Protein AF-A0A0J1D7H6-F1 (afdb_monomer_lite)

Foldseek 3Di:
DFLVVLLVLLVVLLVVLVPDVLLVVFPVVLSVVLVVLSVQLVCCCPPPVNGVSNNVSSVVSNVSSVVSVVRSVVVVVVVVVVVVVVVVVVVVVVVVVCVVVDVPPPPPPPPQVFPWQFAADVLDLARDPVCLVVLLVVLVVCVVVVQKAKEKEFEAAPPDDQVSLQVSRQSNSVNSLVSSVVSPRDSVSYHYGYPRNPDQPADSVDPVSRRRRRTMTMGIDRPDPPPPDDDDDDDDDDDDDDDDDDDDDDDDDDDDDDDDDDDDDDDDDDDDDDDDDD

Radius of gyration: 40.39 Å; chains: 1; bounding box: 83×88×93 Å

pLDDT: mean 73.0, std 23.27, range [29.05, 98.31]

Sequence (278 aa):
MTADTALTNAGQAIDHAAADPHVAKYASSELDRANDSLQKAKEAWSKKHDLSATTHLAYVAQQRAATAQELANGRAADDAVMVAAANRDHAVQVAAAERNANPTALVTTTQVQEGALAGFASGASKLPTKALPMIGELAAELKHNPNAKVVIEGHTDNVGDPKFNQNLALERAQAVRSALVRQGVDINRISIRSAGDENPIANNDTSTGRRQNRRAQVIIGDTETRMVGSSQGQTSATSSGEGEQSGQNVHSGQNTENGQTGQNEQNQQNGQDNQREP

Structure (mmCIF, N/CA/C/O backbone):
data_AF-A0A0J1D7H6-F1
#
_entry.id   AF-A0A0J1D7H6-F1
#
loop_
_atom_site.group_PDB
_atom_site.id
_atom_site.type_symbol
_atom_site.label_atom_id
_atom_site.label_alt_id
_atom_site.label_comp_id
_atom_site.label_asym_id
_atom_site.label_entity_id
_atom_site.label_seq_id
_atom_site.pdbx_PDB_ins_code
_atom_site.Cartn_x
_atom_site.Cartn_y
_atom_site.Cartn_z
_atom_site.occupancy
_atom_site.B_iso_or_equiv
_atom_site.auth_seq_id
_atom_site.auth_comp_id
_atom_site.auth_asym_id
_atom_site.auth_atom_id
_atom_site.pdbx_PDB_model_num
ATOM 1 N N . MET A 1 1 ? 28.364 -9.463 -33.056 1.00 74.06 1 MET A N 1
ATOM 2 C CA . MET A 1 1 ? 26.903 -9.531 -33.276 1.00 74.06 1 MET A CA 1
ATOM 3 C C . MET A 1 1 ? 26.662 -9.497 -34.777 1.00 74.06 1 MET A C 1
ATOM 5 O O . MET A 1 1 ? 27.268 -8.657 -35.430 1.00 74.06 1 MET A O 1
ATOM 9 N N . THR A 1 2 ? 25.882 -10.427 -35.333 1.00 94.75 2 THR A N 1
ATOM 10 C CA . THR A 1 2 ? 25.550 -10.447 -36.771 1.00 94.75 2 THR A CA 1
ATOM 11 C C . THR A 1 2 ? 24.291 -9.619 -37.045 1.00 94.75 2 THR A C 1
ATOM 13 O O . THR A 1 2 ? 23.535 -9.317 -36.118 1.00 94.75 2 THR A O 1
ATOM 16 N N . ALA A 1 3 ? 24.057 -9.260 -38.312 1.00 93.31 3 ALA A N 1
ATOM 17 C CA . ALA A 1 3 ? 22.835 -8.574 -38.733 1.00 93.31 3 ALA A CA 1
ATOM 18 C C . ALA A 1 3 ? 21.581 -9.398 -38.397 1.00 93.31 3 ALA A C 1
ATOM 20 O O . ALA A 1 3 ? 20.639 -8.863 -37.819 1.00 93.31 3 ALA A O 1
ATOM 21 N N . ASP A 1 4 ? 21.607 -10.706 -38.667 1.00 95.25 4 ASP A N 1
ATOM 22 C CA . ASP A 1 4 ? 20.475 -11.599 -38.399 1.00 95.25 4 ASP A CA 1
ATOM 23 C C . ASP A 1 4 ? 20.151 -11.684 -36.905 1.00 95.25 4 ASP A C 1
ATOM 25 O O . ASP A 1 4 ? 18.987 -11.589 -36.518 1.00 95.25 4 ASP A O 1
ATOM 29 N N . THR A 1 5 ? 21.172 -11.787 -36.044 1.00 97.62 5 THR A N 1
ATOM 30 C CA . THR A 1 5 ? 20.969 -11.763 -34.588 1.00 97.62 5 THR A CA 1
ATOM 31 C C . THR A 1 5 ? 20.386 -10.426 -34.134 1.00 97.62 5 THR A C 1
ATOM 33 O O . THR A 1 5 ? 19.458 -10.415 -33.332 1.00 97.62 5 THR A O 1
ATOM 36 N N . ALA A 1 6 ? 20.877 -9.297 -34.656 1.00 96.44 6 ALA A N 1
ATOM 37 C CA . ALA A 1 6 ? 20.367 -7.977 -34.283 1.00 96.44 6 ALA A CA 1
ATOM 38 C C . ALA A 1 6 ? 18.894 -7.788 -34.692 1.00 96.44 6 ALA A C 1
ATOM 40 O O . ALA A 1 6 ? 18.080 -7.352 -33.880 1.00 96.44 6 ALA A O 1
ATOM 41 N N . LEU A 1 7 ? 18.537 -8.169 -35.923 1.00 97.81 7 LEU A N 1
ATOM 42 C CA . LEU A 1 7 ? 17.162 -8.103 -36.425 1.00 97.81 7 LEU A CA 1
ATOM 43 C C . LEU A 1 7 ? 16.221 -9.040 -35.660 1.00 97.81 7 LEU A C 1
ATOM 45 O O . LEU A 1 7 ? 15.091 -8.654 -35.367 1.00 97.81 7 LEU A O 1
ATOM 49 N N . THR A 1 8 ? 16.690 -10.243 -35.317 1.00 98.19 8 THR A N 1
ATOM 50 C CA . THR A 1 8 ? 15.919 -11.220 -34.533 1.00 98.19 8 THR A CA 1
ATOM 51 C C . THR A 1 8 ? 15.636 -10.693 -33.131 1.00 98.19 8 THR A C 1
ATOM 53 O O . THR A 1 8 ? 14.481 -10.669 -32.717 1.00 98.19 8 THR A O 1
ATOM 56 N N . ASN A 1 9 ? 16.659 -10.202 -32.427 1.00 97.50 9 ASN A N 1
ATOM 57 C CA . ASN A 1 9 ? 16.507 -9.669 -31.072 1.00 97.50 9 ASN A CA 1
ATOM 58 C C . ASN A 1 9 ? 15.559 -8.460 -31.039 1.00 97.50 9 ASN A C 1
ATOM 60 O O . ASN A 1 9 ? 14.701 -8.366 -30.165 1.00 97.50 9 ASN A O 1
ATOM 64 N N . ALA A 1 10 ? 15.688 -7.550 -32.009 1.00 97.81 10 ALA A N 1
ATOM 65 C CA . ALA A 1 10 ? 14.805 -6.395 -32.126 1.00 97.81 10 ALA A CA 1
ATOM 66 C C . ALA A 1 10 ? 13.353 -6.803 -32.429 1.00 97.81 10 ALA A C 1
ATOM 68 O O . ALA A 1 10 ? 12.431 -6.240 -31.843 1.00 97.81 10 ALA A O 1
ATOM 69 N N . GLY A 1 11 ? 13.150 -7.800 -33.298 1.00 98.06 11 GLY A N 1
ATOM 70 C CA . GLY A 1 11 ? 11.832 -8.380 -33.565 1.00 98.06 11 GLY A CA 1
ATOM 71 C C . GLY A 1 11 ? 11.199 -8.977 -32.311 1.00 98.06 11 GLY A C 1
ATOM 72 O O . GLY A 1 11 ? 10.101 -8.584 -31.943 1.00 98.06 11 GLY A O 1
ATOM 73 N N . GLN A 1 12 ? 11.932 -9.830 -31.592 1.00 98.31 12 GLN A N 1
ATOM 74 C CA . GLN A 1 12 ? 11.452 -10.441 -30.348 1.00 98.31 12 GLN A CA 1
ATOM 75 C C . GLN A 1 12 ? 11.093 -9.404 -29.276 1.00 98.31 12 GLN A C 1
ATOM 77 O O . GLN A 1 12 ? 10.093 -9.565 -28.580 1.00 98.31 12 GLN A O 1
ATOM 82 N N . ALA A 1 13 ? 11.881 -8.332 -29.143 1.00 96.88 13 ALA A N 1
ATOM 83 C CA . ALA A 1 13 ? 11.585 -7.254 -28.202 1.00 96.88 13 ALA A CA 1
ATOM 84 C C . ALA A 1 13 ? 10.274 -6.530 -28.549 1.00 96.88 13 ALA A C 1
ATOM 86 O O . ALA A 1 13 ? 9.481 -6.229 -27.657 1.00 96.88 13 ALA A O 1
ATOM 87 N N . ILE A 1 14 ? 10.030 -6.283 -29.838 1.00 98.12 14 ILE A N 1
ATOM 88 C CA . ILE A 1 14 ? 8.787 -5.674 -30.323 1.00 98.12 14 ILE A CA 1
ATOM 89 C C . ILE A 1 14 ? 7.602 -6.620 -30.136 1.00 98.12 14 ILE A C 1
ATOM 91 O O . ILE A 1 14 ? 6.569 -6.175 -29.649 1.00 98.12 14 ILE A O 1
ATOM 95 N N . ASP A 1 15 ? 7.745 -7.906 -30.457 1.00 97.81 15 ASP A N 1
ATOM 96 C CA . ASP A 1 15 ? 6.678 -8.898 -30.286 1.00 97.81 15 ASP A CA 1
ATOM 97 C C . ASP A 1 15 ? 6.284 -9.034 -28.809 1.00 97.81 15 ASP A C 1
ATOM 99 O O . ASP A 1 15 ? 5.101 -9.070 -28.471 1.00 97.81 15 ASP A O 1
ATOM 103 N N . HIS A 1 16 ? 7.272 -9.035 -27.909 1.00 96.56 16 HIS A N 1
ATOM 104 C CA . HIS A 1 16 ? 7.042 -9.039 -26.467 1.00 96.56 16 HIS A CA 1
ATOM 105 C C . HIS A 1 16 ? 6.310 -7.774 -25.994 1.00 96.56 16 HIS A C 1
ATOM 107 O O . HIS A 1 16 ? 5.377 -7.869 -25.199 1.00 96.56 16 HIS A O 1
ATOM 113 N N . ALA A 1 17 ? 6.688 -6.597 -26.500 1.00 93.81 17 ALA A N 1
ATOM 114 C CA . ALA A 1 17 ? 5.987 -5.352 -26.195 1.00 93.81 17 ALA A CA 1
ATOM 115 C C . ALA A 1 17 ? 4.560 -5.334 -26.772 1.00 93.81 17 ALA A C 1
ATOM 117 O O . ALA A 1 17 ? 3.638 -4.889 -26.100 1.00 93.81 17 ALA A O 1
ATOM 118 N N . ALA A 1 18 ? 4.355 -5.856 -27.981 1.00 95.12 18 ALA A N 1
ATOM 119 C CA . ALA A 1 18 ? 3.051 -5.924 -28.637 1.00 95.12 18 ALA A CA 1
ATOM 120 C C . ALA A 1 18 ? 2.088 -6.922 -27.972 1.00 95.12 18 ALA A C 1
ATOM 122 O O . ALA A 1 18 ? 0.873 -6.746 -28.050 1.00 95.12 18 ALA A O 1
ATOM 123 N N . ALA A 1 19 ? 2.616 -7.958 -27.314 1.00 96.19 19 ALA A N 1
ATOM 124 C CA . ALA A 1 19 ? 1.822 -8.930 -26.569 1.00 96.19 19 ALA A CA 1
ATOM 125 C C . ALA A 1 19 ? 1.216 -8.359 -25.274 1.00 96.19 19 ALA A C 1
ATOM 127 O O . ALA A 1 19 ? 0.277 -8.949 -24.739 1.00 96.19 19 ALA A O 1
ATOM 128 N N . ASP A 1 20 ? 1.726 -7.231 -24.768 1.00 92.12 20 ASP A N 1
ATOM 129 C CA . ASP A 1 20 ? 1.208 -6.572 -23.569 1.00 92.12 20 ASP A CA 1
ATOM 130 C C . ASP A 1 20 ? 0.020 -5.640 -23.909 1.00 92.12 20 ASP A C 1
ATOM 132 O O . ASP A 1 20 ? 0.194 -4.622 -24.593 1.00 92.12 20 ASP A O 1
ATOM 136 N N . PRO A 1 21 ? -1.200 -5.913 -23.399 1.00 92.62 21 PRO A N 1
ATOM 137 C CA . PRO A 1 21 ? -2.367 -5.061 -23.630 1.00 92.62 21 PRO A CA 1
ATOM 138 C C . PRO A 1 21 ? -2.200 -3.621 -23.124 1.00 92.62 21 PRO A C 1
ATOM 140 O O . PRO A 1 21 ? -2.810 -2.698 -23.672 1.00 92.62 21 PRO A O 1
ATOM 143 N N . HIS A 1 22 ? -1.383 -3.395 -22.091 1.00 90.06 22 HIS A N 1
ATOM 144 C CA . HIS A 1 22 ? -1.119 -2.053 -21.578 1.00 90.06 22 HIS A CA 1
ATOM 145 C C . HIS A 1 22 ? -0.276 -1.236 -22.557 1.00 90.06 22 HIS A C 1
ATOM 147 O O . HIS A 1 22 ? -0.477 -0.027 -22.672 1.00 90.06 22 HIS A O 1
ATOM 153 N N . VAL A 1 23 ? 0.621 -1.876 -23.311 1.00 94.69 23 VAL A N 1
ATOM 154 C CA . VAL A 1 23 ? 1.409 -1.200 -24.350 1.00 94.69 23 VAL A CA 1
ATOM 155 C C . VAL A 1 23 ? 0.498 -0.729 -25.473 1.00 94.69 23 VAL A C 1
ATOM 157 O O . VAL A 1 23 ? 0.574 0.436 -25.864 1.00 94.69 23 VAL A O 1
ATOM 160 N N . ALA A 1 24 ? -0.436 -1.573 -25.919 1.00 90.38 24 ALA A N 1
ATOM 161 C CA . ALA A 1 24 ? -1.438 -1.181 -26.910 1.00 90.38 24 ALA A CA 1
ATOM 162 C C . ALA A 1 24 ? -2.304 0.002 -26.435 1.00 90.38 24 ALA A C 1
ATOM 164 O O . ALA A 1 24 ? -2.660 0.871 -27.232 1.00 90.38 24 ALA A O 1
ATOM 165 N N . LYS A 1 25 ? -2.613 0.063 -25.133 1.00 88.50 25 LYS A N 1
ATOM 166 C CA . LYS A 1 25 ? -3.448 1.117 -24.543 1.00 88.50 25 LYS A CA 1
ATOM 167 C C . LYS A 1 25 ? -2.699 2.434 -24.300 1.00 88.50 25 LYS A C 1
ATOM 169 O O . LYS A 1 25 ? -3.262 3.496 -24.551 1.00 88.50 25 LYS A O 1
ATOM 174 N N . TYR A 1 26 ? -1.467 2.389 -23.795 1.00 90.19 26 TYR A N 1
ATOM 175 C CA . TYR A 1 26 ? -0.778 3.575 -23.264 1.00 90.19 26 TYR A CA 1
ATOM 176 C C . TYR A 1 26 ? 0.482 3.984 -24.032 1.00 90.19 26 TYR A C 1
ATOM 178 O O . TYR A 1 26 ? 0.935 5.119 -23.886 1.00 90.19 26 TYR A O 1
ATOM 186 N N . ALA A 1 27 ? 1.061 3.088 -24.831 1.00 94.00 27 ALA A N 1
ATOM 187 C CA . ALA A 1 27 ? 2.364 3.287 -25.465 1.00 94.00 27 ALA A CA 1
ATOM 188 C C . ALA A 1 27 ? 2.393 2.883 -26.952 1.00 94.00 27 ALA A C 1
ATOM 190 O O . ALA A 1 27 ? 3.467 2.648 -27.507 1.00 94.00 27 ALA A O 1
ATOM 191 N N . SER A 1 28 ? 1.234 2.862 -27.621 1.00 90.62 28 SER A N 1
ATOM 192 C CA . SER A 1 28 ? 1.105 2.490 -29.039 1.00 90.62 28 SER A CA 1
ATOM 193 C C . SER A 1 28 ? 2.038 3.292 -29.951 1.00 90.62 28 SER A C 1
ATOM 195 O O . SER A 1 28 ? 2.751 2.716 -30.761 1.00 90.62 28 SER A O 1
ATOM 197 N N . SER A 1 29 ? 2.140 4.607 -29.740 1.00 88.12 29 SER A N 1
ATOM 198 C CA . SER A 1 29 ? 3.029 5.464 -30.540 1.00 88.12 29 SER A CA 1
ATOM 199 C C . SER A 1 29 ? 4.527 5.165 -30.373 1.00 88.12 29 SER A C 1
ATOM 201 O O . SER A 1 29 ? 5.295 5.388 -31.309 1.00 88.12 29 SER A O 1
ATOM 203 N N . GLU A 1 30 ? 4.973 4.653 -29.220 1.00 90.88 30 GLU A N 1
ATOM 204 C CA . GLU A 1 30 ? 6.365 4.206 -29.053 1.00 90.88 30 GLU A CA 1
ATOM 205 C C . GLU A 1 30 ? 6.593 2.822 -29.664 1.00 90.88 30 GLU A C 1
ATOM 207 O O . GLU A 1 30 ? 7.646 2.591 -30.263 1.00 90.88 30 GLU A O 1
ATOM 212 N N . LEU A 1 31 ? 5.592 1.938 -29.604 1.00 94.81 31 LEU A N 1
ATOM 213 C CA . LEU A 1 31 ? 5.620 0.657 -30.308 1.00 94.81 31 LEU A CA 1
ATOM 214 C C . LEU A 1 31 ? 5.677 0.854 -31.836 1.00 94.81 31 LEU A C 1
ATOM 216 O O . LEU A 1 31 ? 6.455 0.182 -32.515 1.00 94.81 31 LEU A O 1
ATOM 220 N N . ASP A 1 32 ? 4.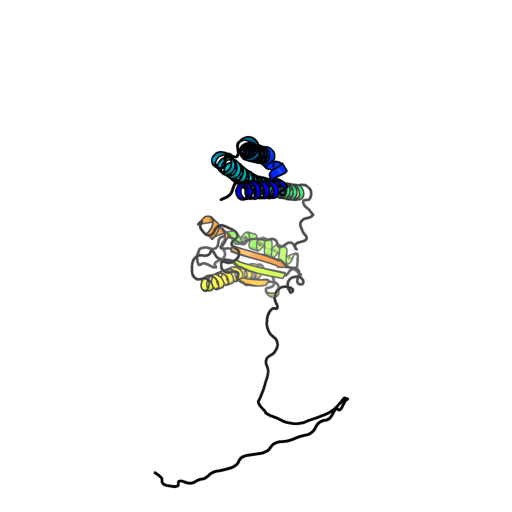944 1.829 -32.378 1.00 95.38 32 ASP A N 1
ATOM 221 C CA . ASP A 1 32 ? 5.004 2.202 -33.798 1.00 95.38 32 ASP A CA 1
ATOM 222 C C . ASP A 1 32 ? 6.407 2.693 -34.185 1.00 95.38 32 ASP A C 1
ATOM 224 O O . ASP A 1 32 ? 6.994 2.244 -35.170 1.00 95.38 32 ASP A O 1
ATOM 228 N N . ARG A 1 33 ? 7.017 3.555 -33.361 1.00 95.56 33 ARG A N 1
ATOM 229 C CA . ARG A 1 33 ? 8.394 4.037 -33.581 1.00 95.56 33 ARG A CA 1
ATOM 230 C C . ARG A 1 33 ? 9.432 2.914 -33.495 1.00 95.56 33 ARG A C 1
ATOM 232 O O . ARG A 1 33 ? 10.465 2.981 -34.174 1.00 95.56 33 ARG A O 1
ATOM 239 N N . ALA A 1 34 ? 9.198 1.903 -32.656 1.00 96.88 34 ALA A N 1
ATOM 240 C CA . ALA A 1 34 ? 10.030 0.705 -32.592 1.00 96.88 34 ALA A CA 1
ATOM 241 C C . ALA A 1 34 ? 9.931 -0.098 -33.901 1.00 96.88 34 ALA A C 1
ATOM 243 O O . ALA A 1 34 ? 10.962 -0.422 -34.496 1.00 96.88 34 ALA A O 1
ATOM 244 N N . ASN A 1 35 ? 8.710 -0.321 -34.399 1.00 97.69 35 ASN A N 1
ATOM 245 C CA . ASN A 1 35 ? 8.449 -0.989 -35.677 1.00 97.69 35 ASN A CA 1
ATOM 246 C C . ASN A 1 35 ? 9.092 -0.268 -36.868 1.00 97.69 35 ASN A C 1
ATOM 248 O O . ASN A 1 35 ? 9.798 -0.900 -37.657 1.00 97.69 35 ASN A O 1
ATOM 252 N N . ASP A 1 36 ? 8.952 1.056 -36.952 1.00 98.00 36 ASP A N 1
ATOM 253 C CA . ASP A 1 36 ? 9.608 1.883 -37.973 1.00 98.00 36 ASP A CA 1
ATOM 254 C C . ASP A 1 36 ? 11.134 1.717 -37.957 1.00 98.00 36 ASP A C 1
ATOM 256 O O . ASP A 1 36 ? 11.794 1.670 -39.000 1.00 98.00 36 ASP A O 1
ATOM 260 N N . SER A 1 37 ? 11.719 1.639 -36.759 1.00 97.44 37 SER A N 1
ATOM 261 C CA . SER A 1 37 ? 13.164 1.464 -36.582 1.00 97.44 37 SER A CA 1
ATOM 262 C C . SER A 1 37 ? 13.611 0.067 -37.028 1.00 97.44 37 SER A C 1
ATOM 264 O O . SER A 1 37 ? 14.617 -0.058 -37.730 1.00 97.44 37 SER A O 1
ATOM 266 N N . LEU A 1 38 ? 12.830 -0.974 -36.712 1.00 98.19 38 LEU A N 1
ATOM 267 C CA . LEU A 1 38 ? 13.081 -2.340 -37.176 1.00 98.19 38 LEU A CA 1
ATOM 268 C C . LEU A 1 38 ? 12.953 -2.452 -38.700 1.00 98.19 38 LEU A C 1
ATOM 270 O O . LEU A 1 38 ? 13.778 -3.107 -39.339 1.00 98.19 38 LEU A O 1
ATOM 274 N N . GLN A 1 39 ? 11.958 -1.803 -39.304 1.00 98.12 39 GLN A N 1
ATOM 275 C CA . GLN A 1 39 ? 11.805 -1.787 -40.756 1.00 98.12 39 GLN A CA 1
ATOM 276 C C . GLN A 1 39 ? 13.024 -1.144 -41.426 1.00 98.12 39 GLN A C 1
ATOM 278 O O . GLN A 1 39 ? 13.610 -1.735 -42.333 1.00 98.12 39 GLN A O 1
ATOM 283 N N . LYS A 1 40 ? 13.474 0.016 -40.933 1.00 97.81 40 LYS A N 1
ATOM 284 C CA . LYS A 1 40 ? 14.690 0.673 -41.437 1.00 97.81 40 LYS A CA 1
ATOM 285 C C . LYS A 1 40 ? 15.926 -0.219 -41.288 1.00 97.81 40 LYS A C 1
ATOM 287 O O . LYS A 1 40 ? 16.755 -0.249 -42.196 1.00 97.81 40 LYS A O 1
ATOM 292 N N . ALA A 1 41 ? 16.037 -0.977 -40.194 1.00 97.88 41 ALA A N 1
ATOM 293 C CA . ALA A 1 41 ? 17.118 -1.944 -40.003 1.00 97.88 41 ALA A CA 1
ATOM 294 C C . ALA A 1 41 ? 17.076 -3.069 -41.057 1.00 97.88 41 ALA A C 1
ATOM 296 O O . ALA A 1 41 ? 18.089 -3.366 -41.689 1.00 97.88 41 ALA A O 1
ATOM 297 N N . LYS A 1 42 ? 15.895 -3.655 -41.306 1.00 97.75 42 LYS A N 1
ATOM 298 C CA . LYS A 1 42 ? 15.694 -4.689 -42.340 1.00 97.75 42 LYS A CA 1
ATOM 299 C C . LYS A 1 42 ? 16.023 -4.163 -43.741 1.00 97.75 42 LYS A C 1
ATOM 301 O O . LYS A 1 42 ? 16.622 -4.871 -44.552 1.00 97.75 42 LYS A O 1
ATOM 306 N N . GLU A 1 43 ? 15.665 -2.916 -44.035 1.00 97.50 43 GLU A N 1
ATOM 307 C CA . GLU A 1 43 ? 15.990 -2.266 -45.307 1.00 97.50 43 GLU A CA 1
ATOM 308 C C . GLU A 1 43 ? 17.492 -2.000 -45.474 1.00 97.50 43 GLU A C 1
ATOM 310 O O . GLU A 1 43 ? 18.030 -2.221 -46.561 1.00 97.50 43 GLU A O 1
ATOM 315 N N . ALA A 1 44 ? 18.182 -1.570 -44.413 1.00 96.94 44 ALA A N 1
ATOM 316 C CA . ALA A 1 44 ? 19.630 -1.359 -44.432 1.00 96.94 44 ALA A CA 1
ATOM 317 C C . ALA A 1 44 ? 20.387 -2.655 -44.764 1.00 96.94 44 ALA A C 1
ATOM 319 O O . ALA A 1 44 ? 21.312 -2.641 -45.583 1.00 96.94 44 ALA A O 1
ATOM 320 N N . TRP A 1 45 ? 19.946 -3.783 -44.201 1.00 97.12 45 TRP A N 1
ATOM 321 C CA . TRP A 1 45 ? 20.545 -5.082 -44.487 1.00 97.12 45 TRP A CA 1
ATOM 322 C C . TRP A 1 45 ? 20.196 -5.603 -45.881 1.00 97.12 45 TRP A C 1
ATOM 324 O O . TRP A 1 45 ? 21.090 -6.000 -46.622 1.00 97.12 45 TRP A O 1
ATOM 334 N N . SER A 1 46 ? 18.918 -5.570 -46.269 1.00 96.19 46 SER A N 1
ATOM 335 C CA . SER A 1 46 ? 18.457 -6.153 -47.539 1.00 96.19 46 SER A CA 1
ATOM 336 C C . SER A 1 46 ? 18.906 -5.378 -48.779 1.00 96.19 46 SER A C 1
ATOM 338 O O . SER A 1 46 ? 19.170 -5.993 -49.807 1.00 96.19 46 SER A O 1
ATOM 340 N N . LYS A 1 47 ? 19.002 -4.042 -48.705 1.00 94.44 47 LYS A N 1
ATOM 341 C CA . LYS A 1 47 ? 19.343 -3.199 -49.866 1.00 94.44 47 LYS A CA 1
ATOM 342 C C . LYS A 1 47 ? 20.829 -2.871 -49.962 1.00 94.44 47 LYS A C 1
ATOM 344 O O . LYS A 1 47 ? 21.337 -2.697 -51.063 1.00 94.44 47 LYS A O 1
ATOM 349 N N . LYS A 1 48 ? 21.501 -2.696 -48.821 1.00 92.25 48 LYS A N 1
ATOM 350 C CA . LYS A 1 48 ? 22.872 -2.159 -48.766 1.00 92.25 48 LYS A CA 1
ATOM 351 C C . LYS A 1 48 ? 23.871 -3.095 -48.092 1.00 92.25 48 LYS A C 1
ATOM 353 O O . LYS A 1 48 ? 25.058 -2.789 -48.116 1.00 92.25 48 LYS A O 1
ATOM 358 N N . HIS A 1 49 ? 23.405 -4.184 -47.471 1.00 95.25 49 HIS A N 1
ATOM 359 C CA . HIS A 1 49 ? 24.215 -5.043 -46.601 1.00 95.25 49 HIS A CA 1
ATOM 360 C C . HIS A 1 49 ? 25.017 -4.242 -45.556 1.00 95.25 49 HIS A C 1
ATOM 362 O O . HIS A 1 49 ? 26.123 -4.615 -45.166 1.00 95.25 49 HIS A O 1
ATOM 368 N N . ASP A 1 50 ? 24.453 -3.120 -45.093 1.00 96.94 50 ASP A N 1
ATOM 369 C CA . ASP A 1 50 ? 25.116 -2.219 -44.154 1.00 96.94 50 ASP A CA 1
ATOM 370 C C . ASP A 1 50 ? 24.935 -2.737 -42.724 1.00 96.94 50 ASP A C 1
ATOM 372 O O . ASP A 1 50 ? 23.913 -2.499 -42.073 1.00 96.94 50 ASP A O 1
ATOM 376 N N . LEU A 1 51 ? 25.932 -3.477 -42.237 1.00 96.00 51 LEU A N 1
ATOM 377 C CA . LEU A 1 51 ? 25.918 -4.072 -40.901 1.00 96.00 51 LEU A CA 1
ATOM 378 C C . LEU A 1 51 ? 25.844 -3.019 -39.783 1.00 96.00 51 LEU A C 1
ATOM 380 O O . LEU A 1 51 ? 25.147 -3.232 -38.790 1.00 96.00 51 LEU A O 1
ATOM 384 N N . SER A 1 52 ? 26.542 -1.891 -39.929 1.00 97.25 52 SER A N 1
ATOM 385 C CA . SER A 1 52 ? 26.593 -0.843 -38.902 1.00 97.25 52 SER A CA 1
ATOM 386 C C . SER A 1 52 ? 25.238 -0.153 -38.762 1.00 97.25 52 SER A C 1
ATOM 388 O O . SER A 1 52 ? 24.679 -0.082 -37.666 1.00 97.25 52 SER A O 1
ATOM 390 N N . ALA A 1 53 ? 24.641 0.261 -39.885 1.00 96.62 53 ALA A N 1
ATOM 391 C CA . ALA A 1 53 ? 23.309 0.856 -39.873 1.00 96.62 53 ALA A CA 1
ATOM 392 C C . ALA A 1 53 ? 22.251 -0.138 -39.373 1.00 96.62 53 ALA A C 1
ATOM 394 O O . ALA A 1 53 ? 21.403 0.226 -38.560 1.00 96.62 53 ALA A O 1
ATOM 395 N N . THR A 1 54 ? 22.330 -1.401 -39.805 1.00 97.69 54 THR A N 1
ATOM 396 C CA . THR A 1 54 ? 21.402 -2.460 -39.375 1.00 97.69 54 THR A CA 1
ATOM 397 C C . THR A 1 54 ? 21.456 -2.672 -37.865 1.00 97.69 54 THR A C 1
ATOM 399 O O . THR A 1 54 ? 20.422 -2.634 -37.203 1.00 97.69 54 THR A O 1
ATOM 402 N N . THR A 1 55 ? 22.652 -2.868 -37.306 1.00 97.56 55 THR A N 1
ATOM 403 C CA . THR A 1 55 ? 22.826 -3.115 -35.866 1.00 97.56 55 THR A CA 1
ATOM 404 C C . THR A 1 55 ? 22.410 -1.910 -35.028 1.00 97.56 55 THR A C 1
ATOM 406 O O . THR A 1 55 ? 21.722 -2.084 -34.023 1.00 97.56 55 THR A O 1
ATOM 409 N N . HIS A 1 56 ? 22.740 -0.689 -35.461 1.00 97.62 56 HIS A N 1
ATOM 410 C CA . HIS A 1 56 ? 22.323 0.528 -34.769 1.00 97.62 56 HIS A CA 1
ATOM 411 C C . HIS A 1 56 ? 20.797 0.709 -34.768 1.00 97.62 56 HIS A C 1
ATOM 413 O O . HIS A 1 56 ? 20.202 0.941 -33.718 1.00 97.62 56 HIS A O 1
ATOM 419 N N . LEU A 1 57 ? 20.144 0.565 -35.924 1.00 98.06 57 LEU A N 1
ATOM 420 C CA . LEU A 1 57 ? 18.691 0.720 -36.041 1.00 98.06 57 LEU A CA 1
ATOM 421 C C . LEU A 1 57 ? 17.930 -0.386 -35.297 1.00 98.06 57 LEU A C 1
ATOM 423 O O . LEU A 1 57 ? 16.911 -0.104 -34.669 1.00 98.06 57 LEU A O 1
ATOM 427 N N . ALA A 1 58 ? 18.447 -1.618 -35.309 1.00 97.75 58 ALA A N 1
ATOM 428 C CA . ALA A 1 58 ? 17.905 -2.719 -34.519 1.00 97.75 58 ALA A CA 1
ATOM 429 C C . ALA A 1 58 ? 18.027 -2.453 -33.008 1.00 97.75 58 ALA A C 1
ATOM 431 O O . ALA A 1 58 ? 17.071 -2.672 -32.268 1.00 97.75 58 ALA A O 1
ATOM 432 N N . TYR A 1 59 ? 19.157 -1.904 -32.552 1.00 96.81 59 TYR A N 1
ATOM 433 C CA . TYR A 1 59 ? 19.321 -1.482 -31.159 1.00 96.81 59 TYR A CA 1
ATOM 434 C C . TYR A 1 59 ? 18.321 -0.382 -30.771 1.00 96.81 59 TYR A C 1
ATOM 436 O O . TYR A 1 59 ? 17.678 -0.470 -29.728 1.00 96.81 59 TYR A O 1
ATOM 444 N N . VAL A 1 60 ? 18.131 0.629 -31.628 1.00 97.69 60 VAL A N 1
ATOM 445 C CA . VAL A 1 60 ? 17.126 1.683 -31.403 1.00 97.69 60 VAL A CA 1
ATOM 446 C C . VAL A 1 60 ? 15.715 1.094 -31.333 1.00 97.69 60 VAL A C 1
ATOM 448 O O . VAL A 1 60 ? 14.939 1.489 -30.465 1.00 97.69 60 VAL A O 1
ATOM 451 N N . ALA A 1 61 ? 15.384 0.136 -32.202 1.00 97.12 61 ALA A N 1
ATOM 452 C CA . ALA A 1 61 ? 14.103 -0.563 -32.171 1.00 97.12 61 ALA A CA 1
ATOM 453 C C . ALA A 1 61 ? 13.890 -1.305 -30.840 1.00 97.12 61 ALA A C 1
ATOM 455 O O . ALA A 1 61 ? 12.848 -1.138 -30.209 1.00 97.12 61 ALA A O 1
ATOM 456 N N . GLN A 1 62 ? 14.900 -2.046 -30.373 1.00 95.56 62 GLN A N 1
ATOM 457 C CA . GLN A 1 62 ? 14.862 -2.746 -29.088 1.00 95.56 62 GLN A CA 1
ATOM 458 C C . GLN A 1 62 ? 14.682 -1.775 -27.911 1.00 95.56 62 GLN A C 1
ATOM 460 O O . GLN A 1 62 ? 13.843 -2.011 -27.044 1.00 95.56 62 GLN A O 1
ATOM 465 N N . GLN A 1 63 ? 15.426 -0.666 -27.892 1.00 95.62 63 GLN A N 1
ATOM 466 C CA . GLN A 1 63 ? 15.324 0.320 -26.816 1.00 95.62 63 GLN A CA 1
ATOM 467 C C . GLN A 1 63 ? 13.936 0.966 -26.770 1.00 95.62 63 GLN A C 1
ATOM 469 O O . GLN A 1 63 ? 13.376 1.149 -25.693 1.00 95.62 63 GLN A O 1
ATOM 474 N N . ARG A 1 64 ? 13.353 1.273 -27.934 1.00 93.88 64 ARG A N 1
ATOM 475 C CA . ARG A 1 64 ? 11.994 1.823 -28.021 1.00 93.88 64 ARG A CA 1
ATOM 476 C C . ARG A 1 64 ? 10.935 0.836 -27.550 1.00 93.88 64 ARG A C 1
ATOM 478 O O . ARG A 1 64 ? 10.019 1.246 -26.847 1.00 93.88 64 ARG A O 1
ATOM 485 N N . ALA A 1 65 ? 11.081 -0.447 -27.883 1.00 94.19 65 ALA A N 1
ATOM 486 C CA . ALA A 1 65 ? 10.195 -1.486 -27.370 1.00 94.19 65 ALA A CA 1
ATOM 487 C C . ALA A 1 65 ? 10.251 -1.554 -25.833 1.00 94.19 65 ALA A C 1
ATOM 489 O O . ALA A 1 65 ? 9.207 -1.550 -25.190 1.00 94.19 65 ALA A O 1
ATOM 490 N N . ALA A 1 66 ? 11.448 -1.502 -25.236 1.00 93.44 66 ALA A N 1
ATOM 491 C CA . ALA A 1 66 ? 11.604 -1.459 -23.780 1.00 93.44 66 ALA A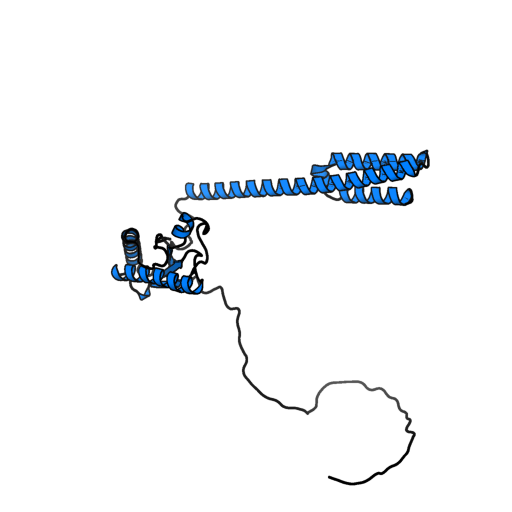 CA 1
ATOM 492 C C . ALA A 1 66 ? 10.964 -0.203 -23.156 1.00 93.44 66 ALA A C 1
ATOM 494 O O . ALA A 1 66 ? 10.209 -0.306 -22.192 1.00 93.44 66 ALA A O 1
ATOM 495 N N . THR A 1 67 ? 11.181 0.978 -23.745 1.00 90.81 67 THR A N 1
ATOM 496 C CA . THR A 1 67 ? 10.539 2.224 -23.291 1.00 90.81 67 THR A CA 1
ATOM 497 C C . THR A 1 67 ? 9.013 2.156 -23.384 1.00 90.81 67 THR A C 1
ATOM 499 O O . THR A 1 67 ? 8.325 2.653 -22.493 1.00 90.81 67 THR A O 1
ATOM 502 N N . ALA A 1 68 ? 8.464 1.523 -24.426 1.00 93.12 68 ALA A N 1
ATOM 503 C CA . ALA A 1 68 ? 7.023 1.336 -24.555 1.00 93.12 68 ALA A CA 1
ATOM 504 C C . ALA A 1 68 ? 6.457 0.487 -23.401 1.00 93.12 68 ALA A C 1
ATOM 506 O O . ALA A 1 68 ? 5.419 0.836 -22.840 1.00 93.12 68 ALA A O 1
ATOM 507 N N . GLN A 1 69 ? 7.167 -0.570 -22.994 1.00 91.44 69 GLN A N 1
ATOM 508 C CA . GLN A 1 69 ? 6.788 -1.409 -21.850 1.00 91.44 69 GLN A CA 1
ATOM 509 C C . GLN A 1 69 ? 6.861 -0.655 -20.520 1.00 91.44 69 GLN A C 1
ATOM 511 O O . GLN A 1 69 ? 5.937 -0.728 -19.713 1.00 91.44 69 GLN A O 1
ATOM 516 N N . GLU A 1 70 ? 7.926 0.112 -20.289 1.00 89.81 70 GLU A N 1
ATOM 517 C CA . GLU A 1 70 ? 8.065 0.923 -19.073 1.00 89.81 70 GLU A CA 1
ATOM 518 C C . GLU A 1 70 ? 6.955 1.974 -18.958 1.00 89.81 70 GLU A C 1
ATOM 520 O O . GLU A 1 70 ? 6.337 2.116 -17.900 1.00 89.81 70 GLU A O 1
ATOM 525 N N . LEU A 1 71 ? 6.648 2.670 -20.058 1.00 89.25 71 LEU A N 1
ATOM 526 C CA . LEU A 1 71 ? 5.568 3.653 -20.099 1.00 89.25 71 LEU A CA 1
ATOM 527 C C . LEU A 1 71 ? 4.206 3.001 -19.835 1.00 89.25 71 LEU A C 1
ATOM 529 O O . LEU A 1 71 ? 3.403 3.543 -19.076 1.00 89.25 71 LEU A O 1
ATOM 533 N N . ALA A 1 72 ? 3.955 1.840 -20.438 1.00 93.00 72 ALA A N 1
ATOM 534 C CA . ALA A 1 72 ? 2.728 1.084 -20.240 1.00 93.00 72 ALA A CA 1
ATOM 535 C C . ALA A 1 72 ? 2.535 0.657 -18.781 1.00 93.00 72 ALA A C 1
ATOM 537 O O . ALA A 1 72 ? 1.465 0.884 -18.218 1.00 93.00 72 ALA A O 1
ATOM 538 N N . ASN A 1 73 ? 3.582 0.120 -18.154 1.00 87.50 73 ASN A N 1
ATOM 539 C CA . ASN A 1 73 ? 3.561 -0.287 -16.751 1.00 87.50 73 ASN A CA 1
ATOM 540 C C . ASN A 1 73 ? 3.342 0.903 -15.810 1.00 87.50 73 ASN A C 1
ATOM 542 O O . ASN A 1 73 ? 2.524 0.818 -14.894 1.00 87.50 73 ASN A O 1
ATOM 546 N N . GLY A 1 74 ? 4.021 2.028 -16.059 1.00 89.94 74 GLY A N 1
ATOM 547 C CA . GLY A 1 74 ? 3.838 3.251 -15.277 1.00 89.94 74 GLY A CA 1
ATOM 548 C C . GLY A 1 74 ? 2.408 3.784 -15.365 1.00 89.94 74 GLY A C 1
ATOM 549 O O . GLY A 1 74 ? 1.767 4.018 -14.344 1.00 89.94 74 GLY A O 1
ATOM 550 N N . ARG A 1 75 ? 1.858 3.888 -16.580 1.00 88.69 75 ARG A N 1
ATOM 551 C CA . ARG A 1 75 ? 0.482 4.366 -16.792 1.00 88.69 75 ARG A CA 1
ATOM 552 C C . ARG A 1 75 ? -0.575 3.409 -16.250 1.00 88.69 75 ARG A C 1
ATOM 554 O O . ARG A 1 75 ? -1.577 3.868 -15.714 1.00 88.69 75 ARG A O 1
ATOM 561 N N . ALA A 1 76 ? -0.355 2.100 -16.342 1.00 86.25 76 ALA A N 1
ATOM 562 C CA . ALA A 1 76 ? -1.244 1.114 -15.735 1.00 86.25 76 ALA A CA 1
ATOM 563 C C . ALA A 1 76 ? -1.269 1.237 -14.202 1.00 86.25 76 ALA A C 1
ATOM 565 O O . ALA A 1 76 ? -2.339 1.149 -13.599 1.00 86.25 76 ALA A O 1
ATOM 566 N N . ALA A 1 77 ? -0.113 1.481 -13.577 1.00 83.12 77 ALA A N 1
ATOM 567 C CA . ALA A 1 77 ? -0.023 1.723 -12.141 1.00 83.12 77 ALA A CA 1
ATOM 568 C C . ALA A 1 77 ? -0.712 3.038 -11.736 1.00 83.12 77 ALA A C 1
ATOM 570 O O . ALA A 1 77 ? -1.477 3.044 -10.771 1.00 83.12 77 ALA A O 1
ATOM 571 N N . ASP A 1 78 ? -0.509 4.119 -12.495 1.00 82.88 78 ASP A N 1
ATOM 572 C CA . ASP A 1 78 ? -1.185 5.404 -12.273 1.00 82.88 78 ASP A CA 1
ATOM 573 C C . ASP A 1 78 ? -2.716 5.258 -12.355 1.00 82.88 78 ASP A C 1
ATOM 575 O O . ASP A 1 78 ? -3.435 5.703 -11.455 1.00 82.88 78 ASP A O 1
ATOM 579 N N . ASP A 1 79 ? -3.223 4.577 -13.391 1.00 83.62 79 ASP A N 1
ATOM 580 C CA . ASP A 1 79 ? -4.655 4.300 -13.560 1.00 83.62 79 ASP A CA 1
ATOM 581 C C . ASP A 1 79 ? -5.198 3.455 -12.396 1.00 83.62 79 ASP A C 1
ATOM 583 O O . ASP A 1 79 ? -6.276 3.742 -11.870 1.00 83.62 79 ASP A O 1
ATOM 587 N N . ALA A 1 80 ? -4.453 2.444 -11.937 1.00 82.75 80 ALA A N 1
ATOM 588 C CA . ALA A 1 80 ? -4.850 1.618 -10.798 1.00 82.75 80 ALA A CA 1
ATOM 589 C C . ALA A 1 80 ? -4.928 2.427 -9.491 1.00 82.75 80 ALA A C 1
ATOM 591 O O . ALA A 1 80 ? -5.871 2.255 -8.713 1.00 82.75 80 ALA A O 1
ATOM 592 N N . VAL A 1 81 ? -3.983 3.344 -9.261 1.00 88.81 81 VAL A N 1
ATOM 593 C CA . VAL A 1 81 ? -4.011 4.262 -8.112 1.00 88.81 81 VAL A CA 1
ATOM 594 C C . VAL A 1 81 ? -5.208 5.208 -8.203 1.00 88.81 81 VAL A C 1
ATOM 596 O O . VAL A 1 81 ? -5.908 5.394 -7.206 1.00 88.81 81 VAL A O 1
ATOM 599 N N . MET A 1 82 ? -5.494 5.760 -9.385 1.00 83.50 82 MET A N 1
ATOM 600 C CA . MET A 1 82 ? -6.650 6.632 -9.608 1.00 83.50 82 MET A CA 1
ATOM 601 C C . MET A 1 82 ? -7.976 5.897 -9.369 1.00 83.50 82 MET A C 1
ATOM 603 O O . MET A 1 82 ? -8.852 6.424 -8.686 1.00 83.50 82 MET A O 1
ATOM 607 N N . VAL A 1 83 ? -8.121 4.666 -9.866 1.00 85.75 83 VAL A N 1
ATOM 608 C CA . VAL A 1 83 ? -9.310 3.832 -9.625 1.00 85.75 83 VAL A CA 1
ATOM 609 C C . VAL A 1 83 ? -9.447 3.490 -8.141 1.00 85.75 83 VAL A C 1
ATOM 611 O O . VAL A 1 83 ? -10.541 3.578 -7.589 1.00 85.75 83 VAL A O 1
ATOM 614 N N . ALA A 1 84 ? -8.351 3.151 -7.458 1.00 79.12 84 ALA A N 1
ATOM 615 C CA . ALA A 1 84 ? -8.375 2.891 -6.021 1.00 79.12 84 ALA A CA 1
ATOM 616 C C . ALA A 1 84 ? -8.769 4.138 -5.210 1.00 79.12 84 ALA A C 1
ATOM 618 O O . ALA A 1 84 ? -9.509 4.024 -4.230 1.00 79.12 84 ALA A O 1
ATOM 619 N N . ALA A 1 85 ? -8.313 5.323 -5.623 1.00 77.88 85 ALA A N 1
ATOM 620 C CA . ALA A 1 85 ? -8.715 6.592 -5.027 1.00 77.88 85 ALA A CA 1
ATOM 621 C C . ALA A 1 85 ? -10.206 6.874 -5.266 1.00 77.88 85 ALA A C 1
ATOM 623 O O . ALA A 1 85 ? -10.933 7.111 -4.306 1.00 77.88 85 ALA A O 1
ATOM 624 N N . ALA A 1 86 ? -10.692 6.731 -6.501 1.00 78.94 86 ALA A N 1
ATOM 625 C CA . ALA A 1 86 ? -12.104 6.916 -6.831 1.00 78.94 86 ALA A CA 1
ATOM 626 C C . ALA A 1 86 ? -13.015 5.928 -6.082 1.00 78.94 86 ALA A C 1
ATOM 628 O O . ALA A 1 86 ? -14.063 6.316 -5.572 1.00 78.94 86 ALA A O 1
ATOM 629 N N . ASN A 1 87 ? -12.599 4.666 -5.947 1.00 81.19 87 ASN A N 1
ATOM 630 C CA . ASN A 1 87 ? -13.327 3.662 -5.170 1.00 81.19 87 ASN A CA 1
ATOM 631 C C . ASN A 1 87 ? -13.341 3.996 -3.676 1.00 81.19 87 ASN A C 1
ATOM 633 O O . ASN A 1 87 ? -14.361 3.802 -3.018 1.00 81.19 87 ASN A O 1
ATOM 637 N N . ARG A 1 88 ? -12.235 4.520 -3.132 1.00 79.50 88 ARG A N 1
ATOM 638 C CA . ARG A 1 88 ? -12.185 5.013 -1.750 1.00 79.50 88 ARG A CA 1
ATOM 639 C C . ARG A 1 88 ? -13.137 6.190 -1.562 1.00 79.50 88 ARG A C 1
ATOM 641 O O . ARG A 1 88 ? -13.896 6.188 -0.600 1.00 79.50 88 ARG A O 1
ATOM 648 N N . ASP A 1 89 ? -13.127 7.153 -2.475 1.00 73.88 89 ASP A N 1
ATOM 649 C CA . ASP A 1 89 ? -13.999 8.325 -2.412 1.00 73.88 89 ASP A CA 1
ATOM 650 C C . ASP A 1 89 ? -15.469 7.925 -2.540 1.00 73.88 89 ASP A C 1
ATOM 652 O O . ASP A 1 89 ? -16.310 8.412 -1.784 1.00 73.88 89 ASP A O 1
ATOM 656 N N . HIS A 1 90 ? -15.779 6.973 -3.422 1.00 72.69 90 HIS A N 1
ATOM 657 C CA . HIS A 1 90 ? -17.115 6.407 -3.537 1.00 72.69 90 HIS A CA 1
ATOM 658 C C . HIS A 1 90 ? -17.520 5.661 -2.262 1.00 72.69 90 HIS A C 1
ATOM 660 O O . HIS A 1 90 ? -18.614 5.883 -1.762 1.00 72.69 90 HIS A O 1
ATOM 666 N N . ALA A 1 91 ? -16.638 4.855 -1.663 1.00 70.62 91 ALA A N 1
ATOM 667 C CA . ALA A 1 91 ? -16.911 4.177 -0.396 1.00 70.62 91 ALA A CA 1
ATOM 668 C C . ALA A 1 91 ? -17.126 5.167 0.761 1.00 70.62 91 ALA A C 1
ATOM 670 O O . ALA A 1 91 ? -18.010 4.961 1.587 1.00 70.62 91 ALA A O 1
ATOM 671 N N . VAL A 1 92 ? -16.371 6.269 0.806 1.00 77.25 92 VAL A N 1
ATOM 672 C CA . VAL A 1 92 ? -16.575 7.344 1.788 1.00 77.25 92 VAL A CA 1
ATOM 673 C C . VAL A 1 92 ? -17.914 8.046 1.555 1.00 77.25 92 VAL A C 1
ATOM 675 O O . VAL A 1 92 ? -18.621 8.327 2.519 1.00 77.25 92 VAL A O 1
ATOM 678 N N . GLN A 1 93 ? -18.295 8.300 0.301 1.00 71.06 93 GLN A N 1
ATOM 679 C CA . GLN A 1 93 ? -19.577 8.921 -0.040 1.00 71.06 93 GLN A CA 1
ATOM 680 C C . GLN A 1 93 ? -20.765 8.000 0.229 1.00 71.06 93 GLN A C 1
ATOM 682 O O . GLN A 1 93 ? -21.758 8.466 0.775 1.00 71.06 93 GLN A O 1
ATOM 687 N N . VAL A 1 94 ? -20.667 6.709 -0.089 1.00 69.44 94 VAL A N 1
ATOM 688 C CA . VAL A 1 94 ? -21.690 5.706 0.232 1.00 69.44 94 VAL A CA 1
ATOM 689 C C . VAL A 1 94 ? -21.798 5.552 1.747 1.00 69.44 94 VAL A C 1
ATOM 691 O O . VAL A 1 94 ? -22.895 5.670 2.272 1.00 69.44 94 VAL A O 1
ATOM 694 N N . ALA A 1 95 ? -20.685 5.456 2.480 1.00 64.88 95 ALA A N 1
ATOM 695 C CA . ALA A 1 95 ? -20.710 5.430 3.944 1.00 64.88 95 ALA A CA 1
ATOM 696 C C . ALA A 1 95 ? -21.290 6.723 4.555 1.00 64.88 95 ALA A C 1
ATOM 698 O O . ALA A 1 95 ? -21.964 6.681 5.584 1.00 64.88 95 ALA A O 1
ATOM 699 N N . ALA A 1 96 ? -21.054 7.887 3.941 1.00 62.16 96 ALA A N 1
ATOM 700 C CA . ALA A 1 96 ? -21.650 9.155 4.366 1.00 62.16 96 ALA A CA 1
ATOM 701 C C . ALA A 1 96 ? -23.146 9.251 4.011 1.00 62.16 96 ALA A C 1
ATOM 703 O O . ALA A 1 96 ? -23.935 9.764 4.804 1.00 62.16 96 ALA A O 1
ATOM 704 N N . ALA A 1 97 ? -23.550 8.739 2.848 1.00 60.53 97 ALA A N 1
ATOM 705 C CA . ALA A 1 97 ? -24.935 8.704 2.397 1.00 60.53 97 ALA A CA 1
ATOM 706 C C . ALA A 1 97 ? -25.761 7.686 3.191 1.00 60.53 97 ALA A C 1
ATOM 708 O O . ALA A 1 97 ? -26.880 7.999 3.566 1.00 60.53 97 ALA A O 1
ATOM 709 N N . GLU A 1 98 ? -25.209 6.524 3.537 1.00 55.78 98 GLU A N 1
ATOM 710 C CA . GLU A 1 98 ? -25.839 5.530 4.413 1.00 55.78 98 GLU A CA 1
ATOM 711 C C . GLU A 1 98 ? -26.038 6.076 5.832 1.00 55.78 98 GLU A C 1
ATOM 713 O O . GLU A 1 98 ? -27.115 5.908 6.404 1.00 55.78 98 GLU A O 1
ATOM 718 N N . ARG A 1 99 ? -25.065 6.834 6.364 1.00 57.25 99 ARG A N 1
ATOM 719 C CA . ARG A 1 99 ? -25.230 7.580 7.627 1.00 57.25 99 ARG A CA 1
ATOM 720 C C . ARG A 1 99 ? -26.351 8.626 7.571 1.00 57.25 99 ARG A C 1
ATOM 722 O O . ARG A 1 99 ? -26.974 8.881 8.597 1.00 57.25 99 ARG A O 1
ATOM 729 N N . ASN A 1 100 ? -26.613 9.221 6.403 1.00 57.81 100 ASN A N 1
ATOM 730 C CA . ASN A 1 100 ? -27.617 10.279 6.231 1.00 57.81 100 ASN A CA 1
ATOM 731 C C . ASN A 1 100 ? -29.001 9.771 5.778 1.00 57.81 100 ASN A C 1
ATOM 733 O O . ASN A 1 100 ? -30.004 10.412 6.078 1.00 57.81 100 ASN A O 1
ATOM 737 N N . ALA A 1 101 ? -29.075 8.649 5.057 1.00 49.09 101 ALA A N 1
ATOM 738 C CA . ALA A 1 101 ? -30.307 8.094 4.489 1.00 49.09 101 ALA A CA 1
ATOM 739 C C . ALA A 1 101 ? -30.981 7.062 5.404 1.00 49.09 101 ALA A C 1
ATOM 741 O O . ALA A 1 101 ? -32.150 6.734 5.202 1.00 49.09 101 ALA A O 1
ATOM 742 N N . ASN A 1 102 ? -30.275 6.562 6.420 1.00 41.31 102 ASN A N 1
ATOM 743 C CA . ASN A 1 102 ? -30.848 5.659 7.401 1.00 41.31 102 ASN A CA 1
ATOM 744 C C . ASN A 1 102 ? -30.243 5.896 8.793 1.00 41.31 102 ASN A C 1
ATOM 746 O O . ASN A 1 102 ? -29.246 5.262 9.141 1.00 41.31 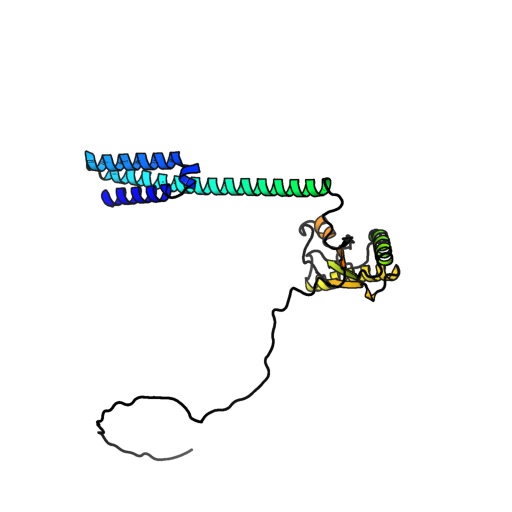102 ASN A O 1
ATOM 750 N N . PRO A 1 103 ? -30.858 6.730 9.650 1.00 45.81 103 PRO A N 1
ATOM 751 C CA . PRO A 1 103 ? -30.449 6.813 11.049 1.00 45.81 103 PRO A CA 1
ATOM 752 C C . PRO A 1 103 ? -30.732 5.514 11.844 1.00 45.81 103 PRO A C 1
ATOM 754 O O . PRO A 1 103 ? -30.619 5.519 13.066 1.00 45.81 103 PRO A O 1
ATOM 757 N N . THR A 1 104 ? -31.120 4.400 11.199 1.00 42.09 104 THR A N 1
ATOM 758 C CA . THR A 1 104 ? -31.626 3.187 11.864 1.00 42.09 104 THR A CA 1
ATOM 759 C C . THR A 1 104 ? -31.044 1.853 11.352 1.00 42.09 104 THR A C 1
ATOM 761 O O . THR A 1 104 ? -31.319 0.830 11.969 1.00 42.09 104 THR A O 1
ATOM 764 N N . ALA A 1 105 ? -30.188 1.791 10.318 1.00 33.78 105 ALA A N 1
ATOM 765 C CA . ALA A 1 105 ? -29.599 0.506 9.874 1.00 33.78 105 ALA A CA 1
ATOM 766 C C . ALA A 1 105 ? -28.081 0.531 9.643 1.00 33.78 105 ALA A C 1
ATOM 768 O O . ALA A 1 105 ? -27.593 0.203 8.573 1.00 33.78 105 ALA A O 1
ATOM 769 N N . LEU A 1 106 ? -2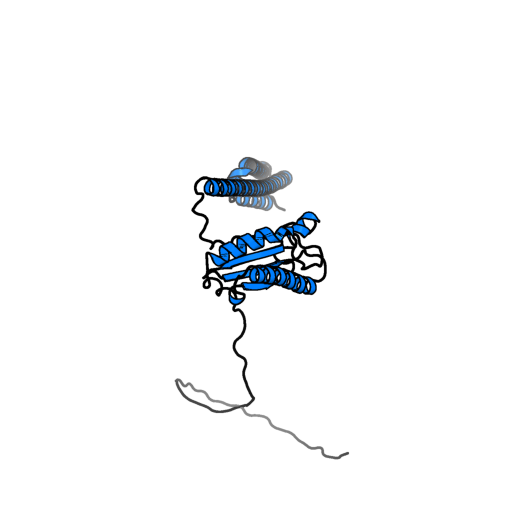7.332 0.856 10.694 1.00 35.53 106 LEU A N 1
ATOM 770 C CA . LEU A 1 106 ? -25.985 0.327 10.950 1.00 35.53 106 LEU A CA 1
ATOM 771 C C . LEU A 1 106 ? -25.864 0.098 12.461 1.00 35.53 106 LEU A C 1
ATOM 773 O O . LEU A 1 106 ? -25.005 0.640 13.145 1.00 35.53 106 LEU A O 1
ATOM 777 N N . VAL A 1 107 ? -26.806 -0.670 13.007 1.00 34.19 107 VAL A N 1
ATOM 778 C CA . VAL A 1 107 ? -26.777 -1.107 14.403 1.00 34.19 107 VAL A CA 1
ATOM 779 C C . VAL A 1 107 ? -27.168 -2.582 14.452 1.00 34.19 107 VAL A C 1
ATOM 781 O O . VAL A 1 107 ? -28.228 -2.978 14.920 1.00 34.19 107 VAL A O 1
ATOM 784 N N . THR A 1 108 ? -26.306 -3.426 13.898 1.00 30.27 108 THR A N 1
ATOM 785 C CA . THR A 1 108 ? -26.220 -4.842 14.300 1.00 30.27 108 THR A CA 1
ATOM 786 C C . THR A 1 108 ? -24.764 -5.218 14.578 1.00 30.27 108 THR A C 1
ATOM 788 O O . THR A 1 108 ? -24.339 -6.353 14.431 1.00 30.27 108 THR A O 1
ATOM 791 N N . THR A 1 109 ? -23.990 -4.241 15.040 1.00 32.06 109 THR A N 1
ATOM 792 C CA . THR A 1 109 ? -23.105 -4.492 16.170 1.00 32.06 109 THR A CA 1
ATOM 793 C C . THR A 1 109 ? -23.949 -4.086 17.363 1.00 32.06 109 THR A C 1
ATOM 795 O O . THR A 1 109 ? -24.425 -2.949 17.390 1.00 32.06 109 THR A O 1
ATOM 798 N N . THR A 1 110 ? -24.225 -5.018 18.277 1.00 30.31 110 THR A N 1
ATOM 799 C CA . THR A 1 110 ? -24.738 -4.743 19.627 1.00 30.31 110 THR A CA 1
ATOM 800 C C . THR A 1 110 ? -24.278 -3.359 20.060 1.00 30.31 110 THR A C 1
ATOM 802 O O . THR A 1 110 ? -23.082 -3.089 19.952 1.00 30.31 110 THR A O 1
ATOM 805 N N . GLN A 1 111 ? -25.207 -2.478 20.446 1.00 29.05 111 GLN A N 1
ATOM 806 C CA . GLN A 1 111 ? -24.900 -1.129 20.918 1.00 29.05 111 GLN A CA 1
ATOM 807 C C . GLN A 1 111 ? -23.929 -1.211 22.094 1.00 29.05 111 GLN A C 1
ATOM 809 O O . GLN A 1 111 ? -24.303 -1.242 23.259 1.00 29.05 111 GLN A O 1
ATOM 814 N N . VAL A 1 112 ? -22.646 -1.258 21.770 1.00 31.16 112 VAL A N 1
ATOM 815 C CA . VAL A 1 112 ? -21.597 -0.791 22.630 1.00 31.16 112 VAL A CA 1
ATOM 816 C C . VAL A 1 112 ? -21.686 0.713 22.488 1.00 31.16 112 VAL A C 1
ATOM 818 O O . VAL A 1 112 ? -21.192 1.289 21.520 1.00 31.16 112 VAL A O 1
ATOM 821 N N . GLN A 1 113 ? -22.354 1.359 23.435 1.00 32.19 113 GLN A N 1
ATOM 822 C CA . GLN A 1 113 ? -22.116 2.764 23.698 1.00 32.19 113 GLN A CA 1
ATOM 823 C C . GLN A 1 113 ? -20.608 2.889 24.003 1.00 32.19 113 GLN A C 1
ATOM 825 O O . GLN A 1 113 ? -20.175 2.666 25.134 1.00 32.19 113 GLN A O 1
ATOM 830 N N . GLU A 1 114 ? -19.773 3.140 22.985 1.00 39.94 114 GLU A N 1
ATOM 831 C CA . GLU A 1 114 ? -18.323 3.315 23.126 1.00 39.94 114 GLU A CA 1
ATOM 832 C C . GLU A 1 114 ? -18.049 4.664 23.805 1.00 39.94 114 GLU A C 1
ATOM 834 O O . GLU A 1 114 ? -17.555 5.626 23.220 1.00 39.94 114 GLU A O 1
ATOM 839 N N . GLY A 1 115 ? -18.389 4.755 25.088 1.00 43.50 115 GLY A N 1
ATOM 840 C CA . GLY A 1 115 ? -17.946 5.826 25.958 1.00 43.50 115 GLY A CA 1
ATOM 841 C C . GLY A 1 115 ? -16.463 5.637 26.243 1.00 43.50 115 GLY A C 1
ATOM 842 O O . GLY A 1 115 ? -16.094 5.041 27.254 1.00 43.50 115 GLY A O 1
ATOM 843 N N . ALA A 1 116 ? -15.589 6.123 25.361 1.00 50.28 116 ALA A N 1
ATOM 844 C CA . ALA A 1 116 ? -14.173 6.230 25.681 1.00 50.28 116 ALA A CA 1
ATOM 845 C C . ALA A 1 116 ? -14.004 7.254 26.816 1.00 50.28 116 ALA A C 1
ATOM 847 O O . ALA A 1 116 ? -14.088 8.466 26.607 1.00 50.28 116 ALA A O 1
ATOM 848 N N . LEU A 1 117 ? -13.738 6.778 28.033 1.00 59.94 117 LEU A N 1
ATOM 849 C CA . LEU A 1 117 ? -13.443 7.635 29.181 1.00 59.94 117 LEU A CA 1
ATOM 850 C C . LEU A 1 117 ? -11.987 8.102 29.071 1.00 59.94 117 LEU A C 1
ATOM 852 O O . LEU A 1 117 ? -11.070 7.559 29.691 1.00 59.94 117 LEU A O 1
ATOM 856 N N . ALA A 1 118 ? -11.766 9.079 28.194 1.00 58.75 118 ALA A N 1
ATOM 857 C CA . ALA A 1 118 ? -10.449 9.594 27.849 1.00 58.75 118 ALA A CA 1
ATOM 858 C C . ALA A 1 118 ? -9.960 10.679 28.823 1.00 58.75 118 ALA A C 1
ATOM 860 O O . ALA A 1 118 ? -10.713 11.537 29.301 1.00 58.75 118 ALA A O 1
ATOM 861 N N . GLY A 1 119 ? -8.643 10.731 29.034 1.00 61.34 119 GLY A N 1
ATOM 862 C CA . GLY A 1 119 ? -7.989 11.831 29.746 1.00 61.34 119 GLY A CA 1
ATOM 863 C C . GLY A 1 119 ? -7.398 11.475 31.102 1.00 61.34 119 GLY A C 1
ATOM 864 O O . GLY A 1 119 ? -7.291 12.360 31.951 1.00 61.34 119 GLY A O 1
ATOM 865 N N . PHE A 1 120 ? -6.980 10.224 31.290 1.00 72.06 120 PHE A N 1
ATOM 866 C CA . PHE A 1 120 ? -6.082 9.878 32.385 1.00 72.06 120 PHE A CA 1
ATOM 867 C C . PHE A 1 120 ? -4.766 10.667 32.263 1.00 72.06 120 PHE A C 1
ATOM 869 O O . PHE A 1 120 ? -4.235 10.891 31.163 1.00 72.06 120 PHE A O 1
ATOM 876 N N . ALA A 1 121 ? -4.240 11.112 33.405 1.00 67.56 121 ALA A N 1
ATOM 877 C CA . ALA A 1 121 ? -2.911 11.709 33.457 1.00 67.56 121 ALA A CA 1
ATOM 878 C C . ALA A 1 121 ? -1.839 10.653 33.129 1.00 67.56 121 ALA A C 1
ATOM 880 O O . ALA A 1 121 ? -2.076 9.446 33.247 1.00 67.56 121 ALA A O 1
ATOM 881 N N . SER A 1 122 ? -0.670 11.111 32.675 1.00 66.62 122 SER A N 1
ATOM 882 C CA . SER A 1 122 ? 0.459 10.212 32.413 1.00 66.62 122 SER A CA 1
ATOM 883 C C . SER A 1 122 ? 0.822 9.443 33.685 1.00 66.62 122 SER A C 1
ATOM 885 O O . SER A 1 122 ? 0.808 10.030 34.766 1.00 66.62 122 SER A O 1
ATOM 887 N N . GLY A 1 123 ? 1.071 8.136 33.566 1.00 68.31 123 GLY A N 1
ATOM 888 C CA . GLY A 1 123 ? 1.394 7.268 34.705 1.00 68.31 123 GLY A CA 1
ATOM 889 C C . GLY A 1 123 ? 0.295 7.112 35.766 1.00 68.31 123 GLY A C 1
ATOM 890 O O . GLY A 1 123 ? 0.566 6.560 36.823 1.00 68.31 123 GLY A O 1
ATOM 891 N N . ALA A 1 124 ? -0.929 7.604 35.527 1.00 75.31 124 ALA A N 1
ATOM 892 C CA . ALA A 1 124 ? -2.004 7.582 36.518 1.00 75.31 124 ALA A CA 1
ATOM 893 C C . ALA A 1 124 ? -3.215 6.751 36.071 1.00 75.31 124 ALA A C 1
ATOM 895 O O . ALA A 1 124 ? -3.613 6.770 34.899 1.00 75.31 124 ALA A O 1
ATOM 896 N N . SER A 1 125 ? -3.841 6.093 37.047 1.00 78.62 125 SER A N 1
ATOM 897 C CA . SER A 1 125 ? -5.086 5.323 36.925 1.00 78.62 125 SER A CA 1
ATOM 898 C C . SER A 1 125 ? -6.287 5.991 37.610 1.00 78.62 125 SER A C 1
ATOM 900 O O . SER A 1 125 ? -7.411 5.498 37.534 1.00 78.62 125 SER A O 1
ATOM 902 N N . LYS A 1 126 ? -6.096 7.166 38.229 1.00 79.25 126 LYS A N 1
ATOM 903 C CA . LYS A 1 126 ? -7.187 7.941 38.837 1.00 79.25 126 LYS A CA 1
ATOM 904 C C . LYS A 1 126 ? -8.174 8.418 37.770 1.00 79.25 126 LYS A C 1
ATOM 906 O O . LYS A 1 126 ? -7.797 9.135 36.842 1.00 79.25 126 LYS A O 1
ATOM 911 N N . LEU A 1 127 ? -9.446 8.064 37.953 1.00 76.06 127 LEU A N 1
ATOM 912 C CA . LEU A 1 127 ? -10.526 8.472 37.062 1.00 76.06 127 LEU A CA 1
ATOM 913 C C . LEU A 1 127 ? -10.664 10.012 37.037 1.00 76.06 127 LEU A C 1
ATOM 915 O O . LEU A 1 127 ? -10.763 10.625 38.106 1.00 76.06 127 LEU A O 1
ATOM 919 N N . PRO A 1 128 ? -10.685 10.657 35.857 1.00 73.06 128 PRO A N 1
ATOM 920 C CA . PRO A 1 128 ? -10.848 12.105 35.757 1.00 73.06 128 PRO A CA 1
ATOM 921 C C . PRO A 1 128 ? -12.239 12.552 36.224 1.00 73.06 128 PRO A C 1
ATOM 923 O O . PRO A 1 128 ? -13.232 11.925 35.871 1.00 73.06 128 PRO A O 1
ATOM 926 N N . THR A 1 129 ? -12.355 13.689 36.916 1.00 73.44 129 THR A N 1
ATOM 927 C CA . THR A 1 129 ? -13.663 14.232 37.352 1.00 73.44 129 THR A CA 1
ATOM 928 C C . THR A 1 129 ? -14.624 14.448 36.180 1.00 73.44 129 THR A C 1
ATOM 930 O O . THR A 1 129 ? -15.812 14.163 36.284 1.00 73.44 129 THR A O 1
ATOM 933 N N . LYS A 1 130 ? -14.095 14.868 35.025 1.00 71.00 130 LYS A N 1
ATOM 934 C CA . LYS A 1 130 ? -14.860 15.035 33.779 1.00 71.00 130 LYS A CA 1
ATOM 935 C C . LYS A 1 130 ? -15.493 13.740 33.244 1.00 71.00 130 LYS A C 1
ATOM 937 O O . LYS A 1 130 ? -16.384 13.817 32.414 1.00 71.00 130 LYS A O 1
ATOM 942 N N . ALA A 1 131 ? -15.029 12.573 33.694 1.00 70.25 131 ALA A N 1
ATOM 943 C CA . ALA A 1 131 ? -15.578 11.275 33.310 1.00 70.25 131 ALA A CA 1
ATOM 944 C C . ALA A 1 131 ? -16.782 10.865 34.180 1.00 70.25 131 ALA A C 1
ATOM 946 O O . ALA A 1 131 ? -17.501 9.940 33.819 1.00 70.25 131 ALA A O 1
ATOM 947 N N . LEU A 1 132 ? -17.020 11.532 35.319 1.00 75.38 132 LEU A N 1
ATOM 948 C CA . LEU A 1 132 ? -18.092 11.163 36.251 1.00 75.38 132 LEU A CA 1
ATOM 949 C C . LEU A 1 132 ? -19.510 11.277 35.658 1.00 75.38 132 LEU A C 1
ATOM 951 O O . LEU A 1 132 ? -20.290 10.361 35.913 1.00 75.38 132 LEU A O 1
ATOM 955 N N . PRO A 1 133 ? -19.863 12.311 34.862 1.00 73.69 133 PRO A N 1
ATOM 956 C CA . PRO A 1 133 ? -21.177 12.370 34.215 1.00 73.69 133 PRO A CA 1
ATOM 957 C C . PRO A 1 133 ? -21.410 11.192 33.259 1.00 73.69 133 PRO A C 1
ATOM 959 O O . PRO A 1 133 ? -22.428 10.517 33.362 1.00 73.69 133 PRO A O 1
ATOM 962 N N . MET A 1 134 ? -20.411 10.862 32.431 1.00 73.44 134 MET A N 1
ATOM 963 C CA . MET A 1 134 ? -20.477 9.735 31.487 1.00 73.44 134 MET A CA 1
ATOM 964 C C . MET A 1 134 ? -20.611 8.384 32.207 1.00 73.44 134 MET A C 1
ATOM 966 O O . MET A 1 134 ? -21.330 7.500 31.756 1.00 73.44 134 MET A O 1
ATOM 970 N N . ILE A 1 135 ? -19.952 8.221 33.361 1.00 79.06 135 ILE A N 1
ATOM 971 C CA . ILE A 1 135 ? -20.144 7.050 34.231 1.00 79.06 135 ILE A CA 1
ATOM 972 C C . ILE A 1 135 ? -21.583 6.967 34.749 1.00 79.06 135 ILE A C 1
ATOM 974 O O . ILE A 1 135 ? -22.124 5.869 34.855 1.00 79.06 135 ILE A O 1
ATOM 978 N N . GLY A 1 136 ? -22.188 8.103 35.104 1.00 77.69 136 GLY A N 1
ATOM 979 C CA . GLY A 1 136 ? -23.577 8.164 35.554 1.00 77.69 136 GLY A CA 1
ATOM 980 C C . GLY A 1 136 ? -24.556 7.741 34.460 1.00 77.69 136 GLY A C 1
ATOM 981 O O . GLY A 1 136 ? -25.428 6.914 34.718 1.00 77.69 136 GLY A O 1
ATOM 982 N N . GLU A 1 137 ? -24.367 8.248 33.242 1.00 77.38 137 GLU A N 1
ATOM 983 C CA . GLU A 1 137 ? -25.167 7.887 32.063 1.00 77.38 137 GLU A CA 1
ATOM 984 C C . GLU A 1 137 ? -25.050 6.393 31.737 1.00 77.38 137 GLU A C 1
ATOM 986 O O . GLU A 1 137 ? -26.064 5.701 31.658 1.00 77.38 137 GLU A O 1
ATOM 991 N N . LEU A 1 138 ? -23.824 5.861 31.674 1.00 80.38 138 LEU A N 1
ATOM 992 C CA . LEU A 1 138 ? -23.587 4.435 31.438 1.00 80.38 138 LEU A CA 1
ATOM 993 C C . LEU A 1 138 ? -24.190 3.560 32.549 1.00 80.38 138 LEU A C 1
ATOM 995 O O . LEU A 1 138 ? -24.778 2.515 32.283 1.00 80.38 138 LEU A O 1
ATOM 999 N N . ALA A 1 139 ? -24.074 3.971 33.814 1.00 82.94 139 ALA A N 1
ATOM 1000 C CA . ALA A 1 139 ? -24.692 3.238 34.914 1.00 82.94 139 ALA A CA 1
ATOM 1001 C C . ALA A 1 139 ? -26.224 3.248 34.825 1.00 82.94 139 ALA A C 1
ATOM 1003 O O . ALA A 1 139 ? -26.855 2.241 35.144 1.00 82.94 139 ALA A O 1
ATOM 1004 N N . ALA A 1 140 ? -26.825 4.362 34.397 1.00 82.56 140 ALA A N 1
ATOM 1005 C CA . ALA A 1 140 ? -28.259 4.435 34.155 1.00 82.56 140 ALA A CA 1
ATOM 1006 C C . ALA A 1 140 ? -28.663 3.480 33.026 1.00 82.56 140 ALA A C 1
ATOM 1008 O O . ALA A 1 140 ? -29.583 2.689 33.208 1.00 82.56 140 ALA A O 1
ATOM 1009 N N . GLU A 1 141 ? -27.952 3.474 31.903 1.00 80.94 141 GLU A N 1
ATOM 1010 C CA . GLU A 1 141 ? -28.209 2.561 30.785 1.00 80.94 141 GLU A CA 1
ATOM 1011 C C . GLU A 1 141 ? -28.132 1.083 31.207 1.00 80.94 141 GLU A C 1
ATOM 1013 O O . GLU A 1 141 ? -29.055 0.305 30.961 1.00 80.94 141 GLU A O 1
ATOM 1018 N N . LEU A 1 142 ? -27.089 0.696 31.947 1.00 82.38 142 LEU A N 1
ATOM 1019 C CA . LEU A 1 142 ? -26.933 -0.677 32.437 1.00 82.38 142 LEU A CA 1
ATOM 1020 C C . LEU A 1 142 ? -28.017 -1.089 33.439 1.00 82.38 142 LEU A C 1
ATOM 1022 O O . LEU A 1 142 ? -28.318 -2.279 33.560 1.00 82.38 142 LEU A O 1
ATOM 1026 N N . LYS A 1 143 ? -28.623 -0.133 34.149 1.00 82.50 143 LYS A N 1
ATOM 1027 C CA . LYS A 1 143 ? -29.790 -0.394 35.003 1.00 82.50 143 LYS A CA 1
ATOM 1028 C C . LYS A 1 143 ? -31.070 -0.594 34.195 1.00 82.50 143 LYS A C 1
ATOM 1030 O O . LYS A 1 143 ? -31.869 -1.441 34.577 1.00 82.50 143 LYS A O 1
ATOM 1035 N N . HIS A 1 144 ? -31.249 0.132 33.090 1.00 83.56 144 HIS A N 1
ATOM 1036 C CA . HIS A 1 144 ? -32.385 -0.074 32.182 1.00 83.56 144 HIS A CA 1
ATOM 1037 C C . HIS A 1 144 ? -32.286 -1.411 31.432 1.00 83.56 144 HIS A C 1
ATOM 1039 O O . HIS A 1 144 ? -33.311 -2.015 31.130 1.00 83.56 144 HIS A O 1
ATOM 1045 N N . ASN A 1 145 ? -31.065 -1.905 31.207 1.00 81.56 145 ASN A N 1
ATOM 1046 C CA . ASN A 1 145 ? -30.794 -3.162 30.512 1.00 81.56 145 ASN A CA 1
ATOM 1047 C C . ASN A 1 145 ? -30.190 -4.209 31.467 1.00 81.56 145 ASN A C 1
ATOM 1049 O O . ASN A 1 145 ? -28.981 -4.437 31.417 1.00 81.56 145 ASN A O 1
ATOM 1053 N N . PRO A 1 146 ? -30.970 -4.869 32.347 1.00 81.00 146 PRO A N 1
ATOM 1054 C CA . PRO A 1 146 ? -30.437 -5.718 33.421 1.00 81.00 146 PRO A CA 1
ATOM 1055 C C . PRO A 1 146 ? -29.649 -6.950 32.943 1.00 81.00 146 PRO A C 1
ATOM 1057 O O . PRO A 1 146 ? -28.794 -7.442 33.676 1.00 81.00 146 PRO A O 1
ATOM 1060 N N . ASN A 1 147 ? -29.884 -7.413 31.712 1.00 82.19 147 ASN A N 1
ATOM 1061 C CA . ASN A 1 147 ? -29.202 -8.577 31.134 1.00 82.19 147 ASN A CA 1
ATOM 1062 C C . ASN A 1 147 ? -27.867 -8.233 30.454 1.00 82.19 147 ASN A C 1
ATOM 1064 O O . ASN A 1 147 ? -27.069 -9.131 30.188 1.00 82.19 147 ASN A O 1
ATOM 1068 N N . ALA A 1 148 ? -27.599 -6.950 30.186 1.00 79.75 148 ALA A N 1
ATOM 1069 C CA . ALA A 1 148 ? -26.385 -6.537 29.493 1.00 79.75 148 ALA A CA 1
ATOM 1070 C C . ALA A 1 148 ? -25.145 -6.807 30.361 1.00 79.75 148 ALA A C 1
ATOM 1072 O O . ALA A 1 148 ? -25.130 -6.473 31.552 1.00 79.75 148 ALA A O 1
ATOM 1073 N N . LYS A 1 149 ? -24.081 -7.364 29.783 1.00 84.75 149 LYS A N 1
ATOM 1074 C CA . LYS A 1 149 ? -22.769 -7.446 30.440 1.00 84.75 149 LYS A CA 1
ATOM 1075 C C . LYS A 1 149 ? -21.806 -6.480 29.778 1.00 84.75 149 LYS A C 1
ATOM 1077 O O . LYS A 1 149 ? -21.947 -6.153 28.603 1.00 84.75 149 LYS A O 1
ATOM 1082 N N . VAL A 1 150 ? -20.815 -6.029 30.537 1.00 83.81 150 VAL A N 1
ATOM 1083 C CA . VAL A 1 150 ? -19.799 -5.102 30.049 1.00 83.81 150 VAL A CA 1
ATOM 1084 C C . VAL A 1 150 ? -18.391 -5.630 30.274 1.00 83.81 150 VAL A C 1
ATOM 1086 O O . VAL A 1 150 ? -18.079 -6.253 31.292 1.00 83.81 150 VAL A O 1
ATOM 1089 N N . VAL A 1 151 ? -17.524 -5.350 29.310 1.00 87.38 151 VAL A N 1
ATOM 1090 C CA . VAL A 1 151 ? -16.078 -5.535 29.377 1.00 87.38 151 VAL A CA 1
ATOM 1091 C C . VAL A 1 151 ? -15.446 -4.152 29.336 1.00 87.38 151 VAL A C 1
ATOM 1093 O O . VAL A 1 151 ? -15.701 -3.387 28.413 1.00 87.38 151 VAL A O 1
ATOM 1096 N N . ILE A 1 152 ? -14.615 -3.815 30.315 1.00 87.25 152 ILE A N 1
ATOM 1097 C CA . ILE A 1 152 ? -13.861 -2.560 30.321 1.00 87.25 152 ILE A CA 1
ATOM 1098 C C . ILE A 1 152 ? -12.419 -2.872 29.938 1.00 87.25 152 ILE A C 1
ATOM 1100 O O . ILE A 1 152 ? -11.733 -3.612 30.640 1.00 87.25 152 ILE A O 1
ATOM 1104 N N . GLU A 1 153 ? -11.952 -2.300 28.839 1.00 88.56 153 GLU A N 1
ATOM 1105 C CA . GLU A 1 153 ? -10.571 -2.408 28.385 1.00 88.56 153 GLU A CA 1
ATOM 1106 C C . GLU A 1 153 ? -9.810 -1.117 28.690 1.00 88.56 153 GLU A C 1
ATOM 1108 O O . GLU A 1 153 ? -10.243 -0.019 28.337 1.00 88.56 153 GLU A O 1
ATOM 1113 N N . GLY A 1 154 ? -8.682 -1.226 29.385 1.00 87.25 154 GLY A N 1
ATOM 1114 C CA . GLY A 1 154 ? -7.795 -0.091 29.622 1.00 87.25 154 GLY A CA 1
ATOM 1115 C C . GLY A 1 154 ? -6.710 0.022 28.558 1.00 87.25 154 GLY A C 1
ATOM 1116 O O . GLY A 1 154 ? -6.194 -0.994 28.102 1.00 87.25 154 GLY A O 1
ATOM 1117 N N . HIS A 1 155 ? -6.329 1.257 28.225 1.00 89.31 155 HIS A N 1
ATOM 1118 C CA . HIS A 1 155 ? -5.239 1.556 27.297 1.00 89.31 155 HIS A CA 1
ATOM 1119 C C . HIS A 1 155 ? -4.281 2.621 27.856 1.00 89.31 155 HIS A C 1
ATOM 1121 O O . HIS A 1 155 ? -4.656 3.494 28.659 1.00 89.31 155 HIS A O 1
ATOM 1127 N N . THR A 1 156 ? -3.034 2.582 27.396 1.00 84.69 156 THR A N 1
ATOM 1128 C CA . THR A 1 156 ? -1.984 3.578 27.629 1.00 84.69 156 THR A CA 1
ATOM 1129 C C . THR A 1 156 ? -1.519 4.219 26.320 1.00 84.69 156 THR A C 1
ATOM 1131 O O . THR A 1 156 ? -2.001 3.903 25.236 1.00 84.69 156 THR A O 1
ATOM 1134 N N . ASP A 1 157 ? -0.626 5.201 26.427 1.00 85.25 157 ASP A N 1
ATOM 1135 C CA . ASP A 1 157 ? 0.259 5.579 25.327 1.00 85.25 157 ASP A CA 1
ATOM 1136 C C . ASP A 1 157 ? 1.469 4.628 25.284 1.00 85.25 157 ASP A C 1
ATOM 1138 O O . ASP A 1 157 ? 1.649 3.806 26.180 1.00 85.25 157 ASP A O 1
ATOM 1142 N N . ASN A 1 158 ? 2.301 4.746 24.248 1.00 88.31 158 ASN A N 1
ATOM 1143 C CA . ASN A 1 158 ? 3.491 3.909 24.036 1.00 88.31 158 ASN A CA 1
ATOM 1144 C C . ASN A 1 158 ? 4.733 4.364 24.830 1.00 88.31 158 ASN A C 1
ATOM 1146 O O . ASN A 1 158 ? 5.861 4.038 24.465 1.00 88.31 158 ASN A O 1
ATOM 1150 N N . VAL A 1 159 ? 4.559 5.196 25.859 1.00 83.56 159 VAL A N 1
ATOM 1151 C CA . VAL A 1 159 ? 5.684 5.751 26.621 1.00 83.56 159 VAL A CA 1
ATOM 1152 C C . VAL A 1 159 ? 5.941 4.881 27.844 1.00 83.56 159 VAL A C 1
ATOM 1154 O O . VAL A 1 159 ? 5.060 4.723 28.683 1.00 83.56 159 VAL A O 1
ATOM 1157 N N . GLY A 1 160 ? 7.170 4.386 27.981 1.00 84.44 160 GLY A N 1
ATOM 1158 C CA . GLY A 1 160 ? 7.599 3.582 29.126 1.00 84.44 160 GLY A CA 1
ATOM 1159 C C . GLY A 1 160 ? 7.676 2.089 28.816 1.00 84.44 160 GLY A C 1
ATOM 1160 O O . GLY A 1 160 ? 7.732 1.682 27.660 1.00 84.44 160 GLY A O 1
ATOM 1161 N N . ASP A 1 161 ? 7.743 1.281 29.871 1.00 87.69 161 ASP A N 1
ATOM 1162 C CA . ASP A 1 161 ? 7.868 -0.170 29.759 1.00 87.69 161 ASP A CA 1
ATOM 1163 C C . ASP A 1 161 ? 6.514 -0.826 29.398 1.00 87.69 161 ASP A C 1
ATOM 1165 O O . ASP A 1 161 ? 5.507 -0.532 30.052 1.00 87.69 161 ASP A O 1
ATOM 1169 N N . PRO A 1 162 ? 6.457 -1.744 28.413 1.00 86.06 162 PRO A N 1
ATOM 1170 C CA . PRO A 1 162 ? 5.210 -2.400 28.016 1.00 86.06 162 PRO A CA 1
ATOM 1171 C C . PRO A 1 162 ? 4.525 -3.175 29.148 1.00 86.06 162 PRO A C 1
ATOM 1173 O O . PRO A 1 162 ? 3.302 -3.140 29.272 1.00 86.06 162 PRO A O 1
ATOM 1176 N N . LYS A 1 163 ? 5.280 -3.846 30.028 1.00 85.06 163 LYS A N 1
ATOM 1177 C CA . LYS A 1 163 ? 4.703 -4.596 31.156 1.00 85.06 163 LYS A CA 1
ATOM 1178 C C . LYS A 1 163 ? 4.119 -3.648 32.202 1.00 85.06 163 LYS A C 1
ATOM 1180 O O . LYS A 1 163 ? 3.051 -3.918 32.754 1.00 85.06 163 LYS A O 1
ATOM 1185 N N . PHE A 1 164 ? 4.776 -2.518 32.446 1.00 87.75 164 PHE A N 1
ATOM 1186 C CA . PHE A 1 164 ? 4.207 -1.436 33.244 1.00 87.75 164 PHE A CA 1
ATOM 1187 C C . PHE A 1 164 ? 2.916 -0.892 32.616 1.00 87.75 164 PHE A C 1
ATOM 1189 O O . PHE A 1 164 ? 1.914 -0.741 33.317 1.00 87.75 164 PHE A O 1
ATOM 1196 N N . ASN A 1 165 ? 2.903 -0.669 31.301 1.00 89.62 165 ASN A N 1
ATOM 1197 C CA . ASN A 1 165 ? 1.726 -0.197 30.573 1.00 89.62 165 ASN A CA 1
ATOM 1198 C C . ASN A 1 165 ? 0.551 -1.174 30.658 1.00 89.62 165 ASN A C 1
ATOM 1200 O O . ASN A 1 165 ? -0.580 -0.745 30.883 1.00 89.62 165 ASN A O 1
ATOM 1204 N N . GLN A 1 166 ? 0.813 -2.480 30.586 1.00 90.56 166 GLN A N 1
ATOM 1205 C CA . GLN A 1 166 ? -0.202 -3.513 30.799 1.00 90.56 166 GLN A CA 1
ATOM 1206 C C . GLN A 1 166 ? -0.835 -3.419 32.196 1.00 90.56 166 GLN A C 1
ATOM 1208 O O . GLN A 1 166 ? -2.061 -3.437 32.320 1.00 90.56 166 GLN A O 1
ATOM 1213 N N . ASN A 1 167 ? -0.035 -3.243 33.249 1.00 90.31 167 ASN A N 1
ATOM 1214 C CA . ASN A 1 167 ? -0.567 -3.074 34.605 1.00 90.31 167 ASN A CA 1
ATOM 1215 C C . ASN A 1 167 ? -1.351 -1.760 34.749 1.00 90.31 167 ASN A C 1
ATOM 1217 O O . ASN A 1 167 ? -2.466 -1.753 35.268 1.00 90.31 167 ASN A O 1
ATOM 1221 N N . LEU A 1 168 ? -0.814 -0.653 34.229 1.00 90.62 168 LEU A N 1
ATOM 1222 C CA . LEU A 1 168 ? -1.444 0.665 34.308 1.00 90.62 168 LEU A CA 1
ATOM 1223 C C . LEU A 1 168 ? -2.789 0.715 33.568 1.00 90.62 168 LEU A C 1
ATOM 1225 O O . LEU A 1 168 ? -3.752 1.318 34.049 1.00 90.62 168 LEU A O 1
ATOM 1229 N N . ALA A 1 169 ? -2.877 0.086 32.399 1.00 89.31 169 ALA A N 1
ATOM 1230 C CA . ALA A 1 169 ? -4.132 -0.062 31.678 1.00 89.31 169 ALA A CA 1
ATOM 1231 C C . ALA A 1 169 ? -5.152 -0.883 32.487 1.00 89.31 169 ALA A C 1
ATOM 1233 O O . ALA A 1 169 ? -6.302 -0.456 32.620 1.00 89.31 169 ALA A O 1
ATOM 1234 N N . LEU A 1 170 ? -4.744 -1.991 33.117 1.00 90.69 170 LEU A N 1
ATOM 1235 C CA . LEU A 1 170 ? -5.637 -2.774 33.976 1.00 90.69 170 LEU A CA 1
ATOM 1236 C C . LEU A 1 170 ? -6.181 -1.945 35.151 1.00 90.69 170 LEU A C 1
ATOM 1238 O O . LEU A 1 170 ? -7.385 -1.960 35.419 1.00 90.69 170 LEU A O 1
ATOM 1242 N N . GLU A 1 171 ? -5.323 -1.167 35.813 1.00 89.69 171 GLU A N 1
ATOM 1243 C CA . GLU A 1 171 ? -5.735 -0.277 36.903 1.00 89.69 171 GLU A CA 1
ATOM 1244 C C . GLU A 1 171 ? -6.752 0.778 36.442 1.00 89.69 171 GLU A C 1
ATOM 1246 O O . GLU A 1 171 ? -7.711 1.084 37.156 1.00 89.69 171 GLU A O 1
ATOM 1251 N N . ARG A 1 172 ? -6.591 1.325 35.230 1.00 89.25 172 ARG A N 1
ATOM 1252 C CA . ARG A 1 172 ? -7.564 2.263 34.642 1.00 89.25 172 ARG A CA 1
ATOM 1253 C C . ARG A 1 172 ? -8.922 1.605 34.436 1.00 89.25 172 ARG A C 1
ATOM 1255 O O . ARG A 1 172 ? -9.943 2.195 34.799 1.00 89.25 172 ARG A O 1
ATOM 1262 N N . ALA A 1 173 ? -8.946 0.381 33.910 1.00 89.19 173 ALA A N 1
ATOM 1263 C CA . ALA A 1 173 ? -10.182 -0.382 33.762 1.00 89.19 173 ALA A CA 1
ATOM 1264 C C . ALA A 1 173 ? -10.836 -0.665 35.128 1.00 89.19 173 ALA A C 1
ATOM 1266 O O . ALA A 1 173 ? -12.051 -0.514 35.295 1.00 89.19 173 ALA A O 1
ATOM 1267 N N . GLN A 1 174 ? -10.032 -0.983 36.146 1.00 91.12 174 GLN A N 1
ATOM 1268 C CA . GLN A 1 174 ? -10.503 -1.184 37.516 1.00 91.12 174 GLN A CA 1
ATOM 1269 C C . GLN A 1 174 ? -11.087 0.094 38.141 1.00 91.12 174 GLN A C 1
ATOM 1271 O O . GLN A 1 174 ? -12.097 0.022 38.852 1.00 91.12 174 GLN A O 1
ATOM 1276 N N . ALA A 1 175 ? -10.511 1.267 37.866 1.00 86.69 175 ALA A N 1
ATOM 1277 C CA . ALA A 1 175 ? -11.031 2.547 38.345 1.00 86.69 175 ALA A CA 1
ATOM 1278 C C . ALA A 1 175 ? -12.437 2.840 37.792 1.00 86.69 175 ALA A C 1
ATOM 1280 O O . ALA A 1 175 ? -13.318 3.278 38.539 1.00 86.69 175 ALA A O 1
ATOM 1281 N N . VAL A 1 176 ? -12.665 2.538 36.510 1.00 86.75 176 VAL A N 1
ATOM 1282 C CA . VAL A 1 176 ? -13.979 2.646 35.854 1.00 86.75 176 VAL A CA 1
ATOM 1283 C C . VAL A 1 176 ? -14.968 1.640 36.439 1.00 86.75 176 VAL A C 1
ATOM 1285 O O . VAL A 1 176 ? -16.054 2.043 36.855 1.00 86.75 176 VAL A O 1
ATOM 1288 N N . ARG A 1 177 ? -14.584 0.359 36.571 1.00 89.81 177 ARG A N 1
ATOM 1289 C CA . ARG A 1 177 ? -15.417 -0.676 37.218 1.00 89.81 177 ARG A CA 1
ATOM 1290 C C . ARG A 1 177 ? -15.873 -0.233 38.601 1.00 89.81 177 ARG A C 1
ATOM 1292 O O . ARG A 1 177 ? -17.057 -0.281 38.911 1.00 89.81 177 ARG A O 1
ATOM 1299 N N . SER A 1 178 ? -14.940 0.253 39.414 1.00 88.06 178 SER A N 1
ATOM 1300 C CA . SER A 1 178 ? -15.231 0.724 40.770 1.00 88.06 178 SER A CA 1
ATOM 1301 C C . SER A 1 178 ? -16.211 1.899 40.770 1.00 88.06 178 SER A C 1
ATOM 1303 O O . SER A 1 178 ? -17.043 2.012 41.666 1.00 88.06 178 SER A O 1
ATOM 1305 N N . ALA A 1 179 ? -16.130 2.783 39.772 1.00 86.69 179 ALA A N 1
ATOM 1306 C CA . ALA A 1 179 ? -17.058 3.897 39.631 1.00 86.69 179 ALA A CA 1
ATOM 1307 C C . ALA A 1 179 ? -18.471 3.439 39.240 1.00 86.69 179 ALA A C 1
ATOM 1309 O O . ALA A 1 179 ? -19.428 3.909 39.846 1.00 86.69 179 ALA A O 1
ATOM 1310 N N . LEU A 1 180 ? -18.605 2.484 38.315 1.00 87.25 180 LEU A N 1
ATOM 1311 C CA . LEU A 1 180 ? -19.898 1.895 37.942 1.00 87.25 180 LEU A CA 1
ATOM 1312 C C . LEU A 1 180 ? -20.545 1.125 39.100 1.00 87.25 180 LEU A C 1
ATOM 1314 O O . LEU A 1 180 ? -21.739 1.275 39.350 1.00 87.25 180 LEU A O 1
ATOM 1318 N N . VAL A 1 181 ? -19.752 0.367 39.863 1.00 91.12 181 VAL A N 1
ATOM 1319 C CA . VAL A 1 181 ? -20.239 -0.336 41.061 1.00 91.12 181 VAL A CA 1
ATOM 1320 C C . VAL A 1 181 ? -20.743 0.655 42.112 1.00 91.12 181 VAL A C 1
ATOM 1322 O O . VAL A 1 181 ? -21.817 0.453 42.670 1.00 91.12 181 VAL A O 1
ATOM 1325 N N . ARG A 1 182 ? -20.042 1.779 42.338 1.00 90.31 182 ARG A N 1
ATOM 1326 C CA . ARG A 1 182 ? -20.533 2.852 43.229 1.00 90.31 182 ARG A CA 1
ATOM 1327 C C . ARG A 1 182 ? -21.842 3.478 42.749 1.00 90.31 182 ARG A C 1
ATOM 1329 O O . ARG A 1 182 ? -22.619 3.937 43.576 1.00 90.31 182 ARG A O 1
ATOM 1336 N N . GLN A 1 183 ? -22.088 3.487 41.441 1.00 87.25 183 GLN A N 1
ATOM 1337 C CA . GLN A 1 183 ? -23.365 3.914 40.870 1.00 87.25 183 GLN A CA 1
ATOM 1338 C C . GLN A 1 183 ? -24.452 2.829 40.957 1.00 87.25 183 GLN A C 1
ATOM 1340 O O . GLN A 1 183 ? -25.582 3.082 40.552 1.00 87.25 183 GLN A O 1
ATOM 1345 N N . GLY A 1 184 ? -24.160 1.641 41.494 1.00 88.94 184 GLY A N 1
ATOM 1346 C CA . GLY A 1 184 ? -25.129 0.566 41.719 1.00 88.94 184 GLY A CA 1
ATOM 1347 C C . GLY A 1 184 ? -25.255 -0.443 40.575 1.00 88.94 184 GLY A C 1
ATOM 1348 O O . GLY A 1 184 ? -26.278 -1.115 40.486 1.00 88.94 184 GLY A O 1
ATOM 1349 N N . VAL A 1 185 ? -24.263 -0.541 39.685 1.00 88.62 185 VAL A N 1
ATOM 1350 C CA . VAL A 1 185 ? -24.181 -1.637 38.704 1.00 88.62 185 VAL A CA 1
ATOM 1351 C C . VAL A 1 185 ? -23.605 -2.882 39.386 1.00 88.62 185 VAL A C 1
ATOM 1353 O O . VAL A 1 185 ? -22.593 -2.789 40.081 1.00 88.62 185 VAL A O 1
ATOM 1356 N N . ASP A 1 186 ? -24.223 -4.048 39.177 1.00 90.44 186 ASP A N 1
ATOM 1357 C CA . ASP A 1 186 ? -23.723 -5.314 39.723 1.00 90.44 186 ASP A CA 1
ATOM 1358 C C . ASP A 1 186 ? -22.315 -5.622 39.187 1.00 90.44 186 ASP A C 1
ATOM 1360 O O . ASP A 1 186 ? -22.061 -5.637 37.980 1.00 90.44 186 ASP A O 1
ATOM 1364 N N . ILE A 1 187 ? -21.395 -5.899 40.108 1.00 91.81 187 ILE A N 1
ATOM 1365 C CA . ILE A 1 187 ? -20.006 -6.235 39.824 1.00 91.81 187 ILE A CA 1
ATOM 1366 C C . ILE A 1 187 ? -19.856 -7.483 38.941 1.00 91.81 187 ILE A C 1
ATOM 1368 O O . ILE A 1 187 ? -18.903 -7.553 38.166 1.00 91.81 187 ILE A O 1
ATOM 1372 N N . ASN A 1 188 ? -20.793 -8.434 39.018 1.00 91.88 188 ASN A N 1
ATOM 1373 C CA . ASN A 1 188 ? -20.791 -9.667 38.224 1.00 91.88 188 ASN A CA 1
ATOM 1374 C C . ASN A 1 188 ? -21.114 -9.419 36.746 1.00 91.88 188 ASN A C 1
ATOM 1376 O O . ASN A 1 188 ? -20.844 -10.261 35.891 1.00 91.88 188 ASN A O 1
ATOM 1380 N N . ARG A 1 189 ? -21.671 -8.246 36.432 1.00 88.75 189 ARG A N 1
ATOM 1381 C CA . ARG A 1 189 ? -21.945 -7.811 35.061 1.00 88.75 189 ARG A CA 1
ATOM 1382 C C . ARG A 1 189 ? -20.758 -7.092 34.430 1.00 88.75 189 ARG A C 1
ATOM 1384 O O . ARG A 1 189 ? -20.830 -6.761 33.252 1.00 88.75 189 ARG A O 1
ATOM 1391 N N . ILE A 1 190 ? -19.687 -6.844 35.188 1.00 89.81 190 ILE A N 1
ATOM 1392 C CA . ILE A 1 190 ? -18.534 -6.053 34.755 1.00 89.81 190 ILE A CA 1
ATOM 1393 C C . ILE A 1 190 ? -17.269 -6.911 34.785 1.00 89.81 190 ILE A C 1
ATOM 1395 O O . ILE A 1 190 ? -16.754 -7.259 35.849 1.00 89.81 190 ILE A O 1
ATOM 1399 N N . SER A 1 191 ? -16.708 -7.162 33.608 1.00 91.31 191 SER A N 1
ATOM 1400 C CA . SER A 1 191 ? -15.366 -7.721 33.432 1.00 91.31 191 SER A CA 1
ATOM 1401 C C . SER A 1 191 ? -14.377 -6.623 33.037 1.00 91.31 191 SER A C 1
ATOM 1403 O O . SER A 1 191 ? -14.772 -5.580 32.514 1.00 91.31 191 SER A O 1
ATOM 1405 N N . ILE A 1 192 ? -13.089 -6.826 33.320 1.00 89.19 192 ILE A N 1
ATOM 1406 C CA . ILE A 1 192 ? -12.023 -5.885 32.953 1.00 89.19 192 ILE A CA 1
ATOM 1407 C C . ILE A 1 192 ? -10.894 -6.621 32.242 1.00 89.19 192 ILE A C 1
ATOM 1409 O O . ILE A 1 192 ? -10.630 -7.783 32.545 1.00 89.19 192 ILE A O 1
ATOM 1413 N N . ARG A 1 193 ? -10.213 -5.934 31.328 1.00 91.00 193 ARG A N 1
ATOM 1414 C CA . ARG A 1 193 ? -8.988 -6.409 30.682 1.00 91.00 193 ARG A CA 1
ATOM 1415 C C . ARG A 1 193 ? -8.041 -5.250 30.390 1.00 91.00 193 ARG A C 1
ATOM 1417 O O . ARG A 1 193 ? -8.436 -4.084 30.429 1.00 91.00 193 ARG A O 1
ATOM 1424 N N . SER A 1 194 ? -6.792 -5.590 30.112 1.00 89.88 194 SER A N 1
ATOM 1425 C CA . SER A 1 194 ? -5.771 -4.638 29.693 1.00 89.88 194 SER A CA 1
ATOM 1426 C C . SER A 1 194 ? -5.427 -4.846 28.227 1.00 89.88 194 SER A C 1
ATOM 1428 O O . SER A 1 194 ? -5.281 -5.990 27.802 1.00 89.88 194 SER A O 1
ATOM 1430 N N . ALA A 1 195 ? -5.296 -3.749 27.487 1.00 88.06 195 ALA A N 1
ATOM 1431 C CA . ALA A 1 195 ? -4.674 -3.728 26.168 1.00 88.06 195 ALA A CA 1
ATOM 1432 C C . ALA A 1 195 ? -3.270 -3.109 26.195 1.00 88.06 195 ALA A C 1
ATOM 1434 O O . ALA A 1 195 ? -2.617 -3.046 25.159 1.00 88.06 195 ALA A O 1
ATOM 1435 N N . GLY A 1 196 ? -2.805 -2.607 27.346 1.00 91.25 196 GLY A N 1
ATOM 1436 C CA . GLY A 1 196 ? -1.559 -1.843 27.412 1.00 91.25 196 GLY A CA 1
ATOM 1437 C C . GLY A 1 196 ? -1.545 -0.691 26.402 1.00 91.25 196 GLY A C 1
ATOM 1438 O O . GLY A 1 196 ? -2.501 0.081 26.315 1.00 91.25 196 GLY A O 1
ATOM 1439 N N . ASP A 1 197 ? -0.470 -0.586 25.632 1.00 85.25 197 ASP A N 1
ATOM 1440 C CA . ASP A 1 197 ? -0.265 0.393 24.562 1.00 85.25 197 ASP A CA 1
ATOM 1441 C C . ASP A 1 197 ? -0.678 -0.108 23.165 1.00 85.25 197 ASP A C 1
ATOM 1443 O O . ASP A 1 197 ? -0.470 0.585 22.164 1.00 85.25 197 ASP A O 1
ATOM 1447 N N . GLU A 1 198 ? -1.306 -1.282 23.085 1.00 85.44 198 GLU A N 1
ATOM 1448 C CA . GLU A 1 198 ? -1.792 -1.861 21.837 1.00 85.44 198 GLU A CA 1
ATOM 1449 C C . GLU A 1 198 ? -3.063 -1.153 21.337 1.00 85.44 198 GLU A C 1
ATOM 1451 O O . GLU A 1 198 ? -3.866 -0.601 22.102 1.00 85.44 198 GLU A O 1
ATOM 1456 N N . ASN A 1 199 ? -3.273 -1.204 20.017 1.00 83.81 199 ASN A N 1
ATOM 1457 C CA . ASN A 1 199 ? -4.424 -0.610 19.328 1.00 83.81 199 ASN A CA 1
ATOM 1458 C C . ASN A 1 199 ? -4.622 0.894 19.651 1.00 83.81 199 ASN A C 1
ATOM 1460 O O . ASN A 1 199 ? -5.662 1.298 20.203 1.00 83.81 199 ASN A O 1
ATOM 1464 N N . PRO A 1 200 ? -3.626 1.752 19.334 1.00 84.50 200 PRO A N 1
ATOM 1465 C CA . PRO A 1 200 ? -3.752 3.194 19.508 1.00 84.50 200 PRO A CA 1
ATOM 1466 C C . PRO A 1 200 ? -4.831 3.758 18.576 1.00 84.50 200 PRO A C 1
ATOM 1468 O O . PRO A 1 200 ? -4.937 3.371 17.416 1.00 84.50 200 PRO A O 1
ATOM 1471 N N . ILE A 1 201 ? -5.610 4.716 19.076 1.00 78.75 201 ILE A N 1
ATOM 1472 C CA . ILE A 1 201 ? -6.660 5.408 18.304 1.00 78.75 201 ILE A CA 1
ATOM 1473 C C . ILE A 1 201 ? -6.182 6.747 17.737 1.00 78.75 201 ILE A C 1
ATOM 1475 O O . ILE A 1 201 ? -6.896 7.399 16.980 1.00 78.75 201 ILE A O 1
ATOM 1479 N N . ALA A 1 202 ? -4.989 7.185 18.135 1.00 71.88 202 ALA A N 1
ATOM 1480 C CA . ALA A 1 202 ? -4.371 8.423 17.696 1.00 71.88 202 ALA A CA 1
ATOM 1481 C C . ALA A 1 202 ? -2.845 8.288 17.635 1.00 71.88 202 ALA A C 1
ATOM 1483 O O . ALA A 1 202 ? -2.254 7.387 18.234 1.00 71.88 202 ALA A O 1
ATOM 1484 N N . ASN A 1 203 ? -2.192 9.220 16.939 1.00 77.31 203 ASN A N 1
ATOM 1485 C CA . ASN A 1 203 ? -0.742 9.199 16.772 1.00 77.31 203 ASN A CA 1
ATOM 1486 C C . ASN A 1 203 ? -0.002 9.410 18.114 1.00 77.31 203 ASN A C 1
ATOM 1488 O O . ASN A 1 203 ? -0.076 10.489 18.713 1.00 77.31 203 ASN A O 1
ATOM 1492 N N . ASN A 1 204 ? 0.758 8.398 18.541 1.00 81.56 204 ASN A N 1
ATOM 1493 C CA . ASN A 1 204 ? 1.579 8.411 19.754 1.00 81.56 204 ASN A CA 1
ATOM 1494 C C . ASN A 1 204 ? 2.771 9.387 19.703 1.00 81.56 204 ASN A C 1
ATOM 1496 O O . ASN A 1 204 ? 3.296 9.755 20.755 1.00 81.56 204 ASN A O 1
ATOM 1500 N N . ASP A 1 205 ? 3.156 9.889 18.531 1.00 79.19 205 ASP A N 1
ATOM 1501 C CA . ASP A 1 205 ? 4.241 10.871 18.408 1.00 79.19 205 ASP A CA 1
ATOM 1502 C C . ASP A 1 205 ? 3.817 12.254 18.926 1.00 79.19 205 ASP A C 1
ATOM 1504 O O . ASP A 1 205 ? 4.629 13.043 19.418 1.00 79.19 205 ASP A O 1
ATOM 1508 N N . THR A 1 206 ? 2.512 12.536 18.930 1.00 70.25 206 THR A N 1
ATOM 1509 C CA . THR A 1 206 ? 1.963 13.820 19.383 1.00 70.25 206 THR A CA 1
ATOM 1510 C C . THR A 1 206 ? 1.485 13.757 20.835 1.00 70.25 206 THR A C 1
ATOM 1512 O O . THR A 1 206 ? 0.891 12.774 21.279 1.00 70.25 206 THR A O 1
ATOM 1515 N N . SER A 1 207 ? 1.676 14.835 21.601 1.00 71.25 207 SER A N 1
ATOM 1516 C CA . SER A 1 207 ? 1.185 14.917 22.989 1.00 71.25 207 SER A CA 1
ATOM 1517 C C . SER A 1 207 ? -0.344 14.808 23.082 1.00 71.25 207 SER A C 1
ATOM 1519 O O . SER A 1 207 ? -0.875 14.222 24.033 1.00 71.25 207 SER A O 1
ATOM 1521 N N . THR A 1 208 ? -1.046 15.341 22.080 1.00 70.12 208 THR A N 1
ATOM 1522 C CA . THR A 1 208 ? -2.500 15.236 21.925 1.00 70.12 208 THR A CA 1
ATOM 1523 C C . THR A 1 208 ? -2.927 13.794 21.667 1.00 70.12 208 THR A C 1
ATOM 1525 O O . THR A 1 208 ? -3.782 13.293 22.396 1.00 70.12 208 THR A O 1
ATOM 1528 N N . GLY A 1 209 ? -2.294 13.096 20.721 1.00 71.50 209 GLY A N 1
ATOM 1529 C CA . GLY A 1 209 ? -2.628 11.705 20.418 1.00 71.50 209 GLY A CA 1
ATOM 1530 C C . GLY A 1 209 ? -2.326 10.754 21.576 1.00 71.50 209 GLY A C 1
ATOM 1531 O O . GLY A 1 209 ? -3.182 9.956 21.949 1.00 71.50 209 GLY A O 1
ATOM 1532 N N . ARG A 1 210 ? -1.203 10.937 22.286 1.00 78.19 210 ARG A N 1
ATOM 1533 C CA . ARG A 1 210 ? -0.932 10.196 23.535 1.00 78.19 210 ARG A CA 1
ATOM 1534 C C . ARG A 1 210 ? -2.039 10.371 24.575 1.00 78.19 210 ARG A C 1
ATOM 1536 O O . ARG A 1 210 ? -2.456 9.417 25.222 1.00 78.19 210 ARG A O 1
ATOM 1543 N N . ARG A 1 211 ? -2.570 11.589 24.732 1.00 73.31 211 ARG A N 1
ATOM 1544 C CA . ARG A 1 211 ? -3.691 11.854 25.653 1.00 73.31 211 ARG A CA 1
ATOM 1545 C C . ARG A 1 211 ? -4.969 11.122 25.251 1.00 73.31 211 ARG A C 1
ATOM 1547 O O . ARG A 1 211 ? -5.713 10.722 26.143 1.00 73.31 211 ARG A O 1
ATOM 1554 N N . GLN A 1 212 ? -5.218 10.972 23.954 1.00 73.31 212 GLN A N 1
ATOM 1555 C CA . GLN A 1 212 ? -6.358 10.216 23.436 1.00 73.31 212 GLN A CA 1
ATOM 1556 C C . GLN A 1 212 ? -6.169 8.708 23.654 1.00 73.31 212 GLN A C 1
ATOM 1558 O O . GLN A 1 212 ? -7.115 8.031 24.049 1.00 73.31 212 GLN A O 1
ATOM 1563 N N . ASN A 1 213 ? -4.944 8.198 23.499 1.00 83.00 213 ASN A N 1
ATOM 1564 C CA . ASN A 1 213 ? -4.633 6.784 23.717 1.00 83.00 213 ASN A CA 1
ATOM 1565 C C . ASN A 1 213 ? -4.740 6.364 25.194 1.00 83.00 213 ASN A C 1
ATOM 1567 O O . ASN A 1 213 ? -5.179 5.252 25.475 1.00 83.00 213 ASN A O 1
ATOM 1571 N N . ARG A 1 214 ? -4.458 7.268 26.147 1.00 86.25 214 ARG A N 1
ATOM 1572 C CA . ARG A 1 214 ? -4.697 7.058 27.591 1.00 86.25 214 ARG A CA 1
ATOM 1573 C C . ARG A 1 214 ? -6.195 7.104 27.942 1.00 86.25 214 ARG A C 1
ATOM 1575 O O . ARG A 1 214 ? -6.710 8.120 28.434 1.00 86.25 214 ARG A O 1
ATOM 1582 N N . ARG A 1 215 ? -6.888 5.988 27.708 1.00 84.12 215 ARG A N 1
ATOM 1583 C CA . ARG A 1 215 ? -8.348 5.839 27.846 1.00 84.12 215 ARG A CA 1
ATOM 1584 C C . ARG A 1 215 ? -8.741 4.517 28.505 1.00 84.12 215 ARG A C 1
ATOM 1586 O O . ARG A 1 215 ? -7.935 3.598 28.604 1.00 84.12 215 ARG A O 1
ATOM 1593 N N . ALA A 1 216 ? -10.004 4.426 28.899 1.00 80.75 216 ALA A N 1
ATOM 1594 C CA . ALA A 1 216 ? -10.685 3.159 29.133 1.00 80.75 216 ALA A CA 1
ATOM 1595 C C . ALA A 1 216 ? -11.883 3.070 28.178 1.00 80.75 216 ALA A C 1
ATOM 1597 O O . ALA A 1 216 ? -12.650 4.030 28.075 1.00 80.75 216 ALA A O 1
ATOM 1598 N N . GLN A 1 217 ? -12.009 1.955 27.465 1.00 82.38 217 GLN A N 1
ATOM 1599 C CA . GLN A 1 217 ? -13.111 1.659 26.556 1.00 82.38 217 GLN A CA 1
ATOM 1600 C C . GLN A 1 217 ? -14.078 0.696 27.243 1.00 82.38 217 GLN A C 1
ATOM 1602 O O . GLN A 1 217 ? -13.657 -0.277 27.864 1.00 82.38 217 GLN A O 1
ATOM 1607 N N . VAL A 1 218 ? -15.375 0.971 27.144 1.00 78.00 218 VAL A N 1
ATOM 1608 C CA . VAL A 1 218 ? -16.424 0.076 27.639 1.00 78.00 218 VAL A CA 1
ATOM 1609 C C . VAL A 1 218 ? -17.045 -0.633 26.448 1.00 78.00 218 VAL A C 1
ATOM 1611 O O . VAL A 1 218 ? -17.417 0.016 25.479 1.00 78.00 218 VAL A O 1
ATOM 1614 N N . ILE A 1 219 ? -17.139 -1.956 26.537 1.00 80.94 219 ILE A N 1
ATOM 1615 C CA . ILE A 1 219 ? -17.698 -2.847 25.526 1.00 80.94 219 ILE A CA 1
ATOM 1616 C C . ILE A 1 219 ? -18.926 -3.526 26.126 1.00 80.94 219 ILE A C 1
ATOM 1618 O O . ILE A 1 219 ? -18.787 -4.338 27.037 1.00 80.94 219 ILE A O 1
ATOM 1622 N N . ILE A 1 220 ? -20.119 -3.187 25.647 1.00 77.19 220 ILE A N 1
ATOM 1623 C CA . ILE A 1 220 ? -21.386 -3.797 26.066 1.00 77.19 220 ILE A CA 1
ATOM 1624 C C . ILE A 1 220 ? -21.667 -4.998 25.157 1.00 77.19 220 ILE A C 1
ATOM 1626 O O . ILE A 1 220 ? -21.781 -4.849 23.945 1.00 77.19 220 ILE A O 1
ATOM 1630 N N . GLY A 1 221 ? -21.731 -6.198 25.726 1.00 65.12 221 GLY A N 1
ATOM 1631 C CA . GLY A 1 221 ? -21.957 -7.429 24.977 1.00 65.12 221 GLY A CA 1
ATOM 1632 C C . GLY A 1 221 ? -23.127 -8.224 25.536 1.00 65.12 221 GLY A C 1
ATOM 1633 O O . GLY A 1 221 ? -23.197 -8.478 26.743 1.00 65.12 221 GLY A O 1
ATOM 1634 N N . ASP A 1 222 ? -24.000 -8.681 24.644 1.00 51.09 222 ASP A N 1
ATOM 1635 C CA . ASP A 1 222 ? -24.886 -9.802 24.929 1.00 51.09 222 ASP A CA 1
ATOM 1636 C C . ASP A 1 222 ? -24.016 -11.060 24.978 1.00 51.09 222 ASP A C 1
ATOM 1638 O O . ASP A 1 222 ? -23.143 -11.281 24.135 1.00 51.09 222 ASP A O 1
ATOM 1642 N N . THR A 1 223 ? -24.155 -11.837 26.047 1.00 41.53 223 THR A N 1
ATOM 1643 C CA . THR A 1 223 ? -23.238 -12.938 26.360 1.00 41.53 223 THR A CA 1
ATOM 1644 C C . THR A 1 223 ? -23.446 -14.113 25.404 1.00 41.53 223 THR A C 1
ATOM 1646 O O . THR A 1 223 ? -23.975 -15.096 25.876 1.00 41.53 223 THR A O 1
ATOM 1649 N N . GLU A 1 224 ? -23.035 -14.064 24.129 1.00 37.09 224 GLU A N 1
ATOM 1650 C CA . GLU A 1 224 ? -22.816 -15.284 23.310 1.00 37.09 224 GLU A CA 1
ATOM 1651 C C . GLU A 1 224 ? -21.723 -15.173 22.218 1.00 37.09 224 GLU A C 1
ATOM 1653 O O . GLU A 1 224 ? -21.089 -16.175 21.899 1.00 37.09 224 GLU A O 1
ATOM 1658 N N . THR A 1 225 ? -21.370 -13.999 21.683 1.00 37.25 225 THR A N 1
ATOM 1659 C CA . THR A 1 225 ? -20.653 -13.959 20.378 1.00 37.25 225 THR A CA 1
ATOM 1660 C C . THR A 1 225 ? -19.123 -13.772 20.425 1.00 37.25 225 THR A C 1
ATOM 1662 O O . THR A 1 225 ? -18.542 -13.206 19.505 1.00 37.25 225 THR A O 1
ATOM 1665 N N . ARG A 1 226 ? -18.394 -14.224 21.459 1.00 42.31 226 ARG A N 1
ATOM 1666 C CA . ARG A 1 226 ? -16.919 -14.017 21.485 1.00 42.31 226 ARG A CA 1
ATOM 1667 C C . ARG A 1 226 ? -16.070 -15.195 21.971 1.00 42.31 226 ARG A C 1
ATOM 1669 O O . ARG A 1 226 ? -14.998 -14.989 22.530 1.00 42.31 226 ARG A O 1
ATOM 1676 N N . MET A 1 227 ? -16.527 -16.422 21.718 1.00 39.91 227 MET A N 1
ATOM 1677 C CA . MET A 1 227 ? -15.785 -17.671 21.981 1.00 39.91 227 MET A CA 1
ATOM 1678 C C . MET A 1 227 ? -15.298 -18.388 20.702 1.00 39.91 227 MET A C 1
ATOM 1680 O O . MET A 1 227 ? -15.039 -19.585 20.737 1.00 39.91 227 MET A O 1
ATOM 1684 N N . VAL A 1 228 ? -15.140 -17.702 19.561 1.00 41.78 228 VAL A N 1
ATOM 1685 C CA . VAL A 1 228 ? -14.535 -18.313 18.358 1.00 41.78 228 VAL A CA 1
ATOM 1686 C C . VAL A 1 228 ? -13.414 -17.425 17.837 1.00 41.78 228 VAL A C 1
ATOM 1688 O O . VAL A 1 228 ? -13.644 -16.498 17.068 1.00 41.78 228 VAL A O 1
ATOM 1691 N N . GLY A 1 229 ? -12.189 -17.692 18.294 1.00 39.38 229 GLY A N 1
ATOM 1692 C CA . GLY A 1 229 ? -11.017 -17.001 17.766 1.00 39.38 229 GLY A CA 1
ATOM 1693 C C . GLY A 1 229 ? -9.690 -17.216 18.487 1.00 39.38 229 GLY A C 1
ATOM 1694 O O . GLY A 1 229 ? -8.940 -16.253 18.545 1.00 39.38 229 GLY A O 1
ATOM 1695 N N . SER A 1 230 ? -9.389 -18.407 19.034 1.00 38.91 230 SER A N 1
ATOM 1696 C CA . SER A 1 230 ? -8.006 -18.814 19.385 1.00 38.91 230 SER A CA 1
ATOM 1697 C C . SER A 1 230 ? -7.934 -20.199 20.055 1.00 38.91 230 SER A C 1
ATOM 1699 O O . SER A 1 230 ? -8.020 -20.327 21.270 1.00 38.91 230 SER A O 1
ATOM 1701 N N . SER A 1 231 ? -7.711 -21.259 19.271 1.00 36.59 231 SER A N 1
ATOM 1702 C CA . SER A 1 231 ? -7.062 -22.482 19.776 1.00 36.59 231 SER A CA 1
ATOM 1703 C C . SER A 1 231 ? -6.108 -23.054 18.722 1.00 36.59 231 SER A C 1
ATOM 1705 O O . SER A 1 231 ? -6.377 -24.030 18.034 1.00 36.59 231 SER A O 1
ATOM 1707 N N . GLN A 1 232 ? -4.949 -22.410 18.583 1.00 32.69 232 GLN A N 1
ATOM 1708 C CA . GLN A 1 232 ? -3.726 -23.142 18.266 1.00 32.69 232 GLN A CA 1
ATOM 1709 C C . GLN A 1 232 ? -3.038 -23.440 19.598 1.00 32.69 232 GLN A C 1
ATOM 1711 O O . GLN A 1 232 ? -2.653 -22.513 20.306 1.00 32.69 232 GLN A O 1
ATOM 1716 N N . GLY A 1 233 ? -2.906 -24.726 19.932 1.00 29.81 233 GLY A N 1
ATOM 1717 C CA . GLY A 1 233 ? -2.063 -25.181 21.035 1.00 29.81 233 GLY A CA 1
ATOM 1718 C C . GLY A 1 233 ? -2.521 -26.471 21.717 1.00 29.81 233 GLY A C 1
ATOM 1719 O O . GLY A 1 233 ? -3.290 -26.419 22.663 1.00 29.81 233 GLY A O 1
ATOM 1720 N N . GLN A 1 234 ? -1.933 -27.593 21.289 1.00 32.38 234 GLN A N 1
ATOM 1721 C CA . GLN A 1 234 ? -1.474 -28.695 22.153 1.00 32.38 234 GLN A CA 1
ATOM 1722 C C . GLN A 1 234 ? -2.509 -29.572 22.889 1.00 32.38 234 GLN A C 1
ATOM 1724 O O . GLN A 1 234 ? -2.910 -29.307 24.015 1.00 32.38 234 GLN A O 1
ATOM 1729 N N . THR A 1 235 ? -2.739 -30.758 22.327 1.00 32.53 235 THR A N 1
ATOM 1730 C CA . THR A 1 235 ? -2.846 -32.038 23.053 1.00 32.53 235 THR A CA 1
ATOM 1731 C C . THR A 1 235 ? -2.012 -33.032 22.211 1.00 32.53 235 THR A C 1
ATOM 1733 O O . THR A 1 235 ? -2.016 -32.938 20.991 1.00 32.53 235 THR A O 1
ATOM 1736 N N . SER A 1 236 ? -1.168 -33.947 22.682 1.00 34.53 236 SER A N 1
ATOM 1737 C CA . SER A 1 236 ? -0.971 -34.571 23.985 1.00 34.53 236 SER A CA 1
ATOM 1738 C C . SER A 1 236 ? 0.450 -35.158 23.989 1.00 34.53 236 SER A C 1
ATOM 1740 O O . SER A 1 236 ? 0.829 -35.824 23.028 1.00 34.53 236 SER A O 1
ATOM 1742 N N . ALA A 1 237 ? 1.221 -34.960 25.056 1.00 35.00 237 ALA A N 1
ATOM 1743 C CA . ALA A 1 237 ? 2.410 -35.758 25.343 1.00 35.00 237 ALA A CA 1
ATOM 1744 C C . ALA A 1 237 ? 2.195 -36.424 26.702 1.00 35.00 237 ALA A C 1
ATOM 1746 O O . ALA A 1 237 ? 2.097 -35.736 27.716 1.00 35.00 237 ALA A O 1
ATOM 1747 N N . THR A 1 238 ? 2.083 -37.752 26.733 1.00 31.75 238 THR A N 1
ATOM 1748 C CA . THR A 1 238 ? 2.180 -38.549 27.963 1.00 31.75 238 THR A CA 1
ATOM 1749 C C . THR A 1 238 ? 2.655 -39.962 27.621 1.00 31.75 238 THR A C 1
ATOM 1751 O O . THR A 1 238 ? 1.850 -40.787 27.212 1.00 31.75 238 THR A O 1
ATOM 1754 N N . SER A 1 239 ? 3.954 -40.189 27.882 1.00 33.12 239 SER A N 1
ATOM 1755 C CA . SER A 1 239 ? 4.540 -41.405 28.491 1.00 33.12 239 SER A CA 1
ATOM 1756 C C . SER A 1 239 ? 4.549 -42.700 27.646 1.00 33.12 239 SER A C 1
ATOM 1758 O O . SER A 1 239 ? 3.566 -43.003 26.991 1.00 33.12 239 SER A O 1
ATOM 1760 N N . SER A 1 240 ? 5.553 -43.577 27.618 1.00 33.34 240 SER A N 1
ATOM 1761 C CA . SER A 1 240 ? 6.857 -43.739 28.276 1.00 33.34 240 SER A CA 1
ATOM 1762 C C . SER A 1 240 ? 7.577 -44.889 27.552 1.00 33.34 240 SER A C 1
ATOM 1764 O O . SER A 1 240 ? 6.898 -45.778 27.053 1.00 33.34 240 SER A O 1
ATOM 1766 N N . GLY A 1 241 ? 8.912 -44.916 27.606 1.00 30.75 241 GLY A N 1
ATOM 1767 C CA . GLY A 1 241 ? 9.689 -46.158 27.761 1.00 30.75 241 GLY A CA 1
ATOM 1768 C C . GLY A 1 241 ? 9.880 -47.076 26.546 1.00 30.75 241 GLY A C 1
ATOM 1769 O O . GLY A 1 241 ? 8.967 -47.778 26.142 1.00 30.75 241 GLY A O 1
ATOM 1770 N N . GLU A 1 242 ? 11.115 -47.071 26.035 1.00 30.47 242 GLU A N 1
ATOM 1771 C CA . GLU A 1 242 ? 12.018 -48.237 25.922 1.00 30.47 242 GLU A CA 1
ATOM 1772 C C . GLU A 1 242 ? 11.468 -49.604 25.465 1.00 30.47 242 GLU A C 1
ATOM 1774 O O . GLU A 1 242 ? 10.556 -50.160 26.067 1.00 30.47 242 GLU A O 1
ATOM 1779 N N . GLY A 1 243 ? 12.180 -50.239 24.523 1.00 29.42 243 GLY A N 1
ATOM 1780 C CA . GLY A 1 243 ? 12.281 -51.704 24.511 1.00 29.42 243 GLY A CA 1
ATOM 1781 C C . GLY A 1 243 ? 12.191 -52.379 23.147 1.00 29.42 243 GLY A C 1
ATOM 1782 O O . GLY A 1 243 ? 11.118 -52.596 22.602 1.00 29.42 243 GLY A O 1
ATOM 1783 N N . GLU A 1 244 ? 13.368 -52.727 22.649 1.00 29.70 244 GLU A N 1
ATOM 1784 C CA . GLU A 1 244 ? 13.733 -53.770 21.689 1.00 29.70 244 GLU A CA 1
ATOM 1785 C C . GLU A 1 244 ? 12.759 -54.934 21.377 1.00 29.70 244 GLU A C 1
ATOM 1787 O O . GLU A 1 244 ? 12.167 -55.553 22.250 1.00 29.70 244 GLU A O 1
ATOM 1792 N N . GLN A 1 245 ? 12.830 -55.324 20.095 1.00 29.73 245 GLN A N 1
ATOM 1793 C CA . GLN A 1 245 ? 12.848 -56.689 19.537 1.00 29.73 245 GLN A CA 1
ATOM 1794 C C . GLN A 1 245 ? 11.622 -57.628 19.601 1.00 29.73 245 GLN A C 1
ATOM 1796 O O . GLN A 1 245 ? 11.080 -57.971 20.642 1.00 29.73 245 GLN A O 1
ATOM 1801 N N . SER A 1 246 ? 11.444 -58.267 18.433 1.00 31.39 246 SER A N 1
ATOM 1802 C CA . SER A 1 246 ? 11.047 -59.669 18.212 1.00 31.39 246 SER A CA 1
ATOM 1803 C C . SER A 1 246 ? 9.583 -59.969 17.867 1.00 31.39 246 SER A C 1
ATOM 1805 O O . SER A 1 246 ? 8.650 -59.483 18.492 1.00 31.39 246 SER A O 1
ATOM 1807 N N . GLY A 1 247 ? 9.424 -60.875 16.891 1.00 33.06 247 GLY A N 1
ATOM 1808 C CA . GLY A 1 247 ? 8.211 -61.664 16.645 1.00 33.06 247 GLY A CA 1
ATOM 1809 C C . GLY A 1 247 ? 7.355 -61.157 15.482 1.00 33.06 247 GLY A C 1
ATOM 1810 O O . GLY A 1 247 ? 6.521 -60.285 15.657 1.00 33.06 247 GLY A O 1
ATOM 1811 N N . GLN A 1 248 ? 7.639 -61.550 14.238 1.00 33.22 248 GLN A N 1
ATOM 1812 C CA . GLN A 1 248 ? 7.071 -62.735 13.571 1.00 33.22 248 GLN A CA 1
ATOM 1813 C C . GLN A 1 248 ? 5.562 -62.668 13.251 1.00 33.22 248 GLN A C 1
ATOM 1815 O O . GLN A 1 248 ? 4.738 -62.798 14.144 1.00 33.22 248 GLN A O 1
ATOM 1820 N N . ASN A 1 249 ? 5.294 -62.707 11.931 1.00 30.39 249 ASN A N 1
ATOM 1821 C CA . ASN A 1 249 ? 4.268 -63.520 11.243 1.00 30.39 249 ASN A CA 1
ATOM 1822 C C . ASN A 1 249 ? 2.785 -63.109 11.461 1.00 30.39 249 ASN A C 1
ATOM 1824 O O . ASN A 1 249 ? 2.370 -62.836 12.573 1.00 30.39 249 ASN A O 1
ATOM 1828 N N . VAL A 1 250 ? 1.873 -63.050 10.480 1.00 35.00 250 VAL A N 1
ATOM 1829 C CA . VAL A 1 250 ? 1.639 -63.849 9.258 1.00 35.00 250 VAL A CA 1
ATOM 1830 C C . VAL A 1 250 ? 0.746 -63.008 8.310 1.00 35.00 250 VAL A C 1
ATOM 1832 O O . VAL A 1 250 ? -0.128 -62.294 8.791 1.00 35.00 250 VAL A O 1
ATOM 1835 N N . HIS A 1 251 ? 0.945 -63.019 6.984 1.00 33.62 251 HIS A N 1
ATOM 1836 C CA . HIS A 1 251 ? 0.079 -63.641 5.941 1.00 33.62 251 HIS A CA 1
ATOM 1837 C C . HIS A 1 251 ? -0.220 -62.540 4.896 1.00 33.62 251 HIS A C 1
ATOM 1839 O O . HIS A 1 251 ? -0.562 -61.440 5.299 1.00 33.62 251 HIS A O 1
ATOM 1845 N N . SER A 1 252 ? -0.124 -62.634 3.570 1.00 35.84 252 SER A N 1
ATOM 1846 C CA . SER A 1 252 ? 0.033 -63.649 2.512 1.00 35.84 252 SER A CA 1
ATOM 1847 C C . SER A 1 252 ? 0.467 -62.859 1.249 1.00 35.84 252 SER A C 1
ATOM 1849 O O . SER A 1 252 ? 0.264 -61.651 1.214 1.00 35.84 252 SER A O 1
ATOM 1851 N N . GLY A 1 253 ? 1.048 -63.385 0.176 1.00 30.50 253 GLY A N 1
ATOM 1852 C CA . GLY A 1 253 ? 1.406 -64.733 -0.232 1.00 30.50 253 GLY A CA 1
ATOM 1853 C C . GLY A 1 253 ? 2.052 -64.680 -1.630 1.00 30.50 253 GLY A C 1
ATOM 1854 O O . GLY A 1 253 ? 1.936 -63.665 -2.306 1.00 30.50 253 GLY A O 1
ATOM 1855 N N . GLN A 1 254 ? 2.662 -65.810 -2.024 1.00 34.12 254 GLN A N 1
ATOM 1856 C CA . GLN A 1 254 ? 3.033 -66.234 -3.395 1.00 34.12 254 GLN A CA 1
ATOM 1857 C C . GLN A 1 254 ? 4.101 -65.354 -4.102 1.00 34.12 254 GLN A C 1
ATOM 1859 O O . GLN A 1 254 ? 4.020 -64.141 -4.104 1.00 34.12 254 GLN A O 1
ATOM 1864 N N . ASN A 1 255 ? 5.159 -65.853 -4.744 1.00 33.56 255 ASN A N 1
ATOM 1865 C CA . ASN A 1 255 ? 5.389 -67.126 -5.414 1.00 33.56 255 ASN A CA 1
ATOM 1866 C C . ASN A 1 255 ? 6.914 -67.361 -5.585 1.00 33.56 255 ASN A C 1
ATOM 1868 O O . ASN A 1 255 ? 7.703 -66.421 -5.585 1.00 33.56 255 ASN A O 1
ATOM 1872 N N . THR A 1 256 ? 7.295 -68.627 -5.713 1.00 32.97 256 THR A N 1
ATOM 1873 C CA . THR A 1 256 ? 8.646 -69.212 -5.822 1.00 32.97 256 THR A CA 1
ATOM 1874 C C . THR A 1 256 ? 9.356 -68.971 -7.158 1.00 32.97 256 THR A C 1
ATOM 1876 O O . THR A 1 256 ? 8.686 -69.064 -8.178 1.00 32.97 256 THR A O 1
ATOM 1879 N N . GLU A 1 257 ? 10.698 -68.862 -7.160 1.00 37.16 257 GLU A N 1
ATOM 1880 C CA . GLU A 1 257 ? 11.568 -69.439 -8.213 1.00 37.16 257 GLU A CA 1
ATOM 1881 C C . GLU A 1 257 ? 13.075 -69.493 -7.829 1.00 37.16 257 GLU A C 1
ATOM 1883 O O . GLU A 1 257 ? 13.734 -68.476 -7.654 1.00 37.16 257 GLU A O 1
ATOM 1888 N N . ASN A 1 258 ? 13.564 -70.731 -7.649 1.00 33.59 258 ASN A N 1
ATOM 1889 C CA . ASN A 1 258 ? 14.816 -71.381 -8.098 1.00 33.59 258 ASN A CA 1
ATOM 1890 C C . ASN A 1 258 ? 16.208 -70.694 -8.149 1.00 33.59 258 ASN A C 1
ATOM 1892 O O . ASN A 1 258 ? 16.394 -69.653 -8.764 1.00 33.59 258 ASN A O 1
ATOM 1896 N N . GLY A 1 259 ? 17.227 -71.480 -7.736 1.00 31.44 259 GLY A N 1
ATOM 1897 C CA . GLY A 1 259 ? 18.570 -71.532 -8.362 1.00 31.44 259 GLY A CA 1
ATOM 1898 C C . GLY A 1 259 ? 19.751 -71.194 -7.432 1.00 31.44 259 GLY A C 1
ATOM 1899 O O . GLY A 1 259 ? 20.088 -70.032 -7.291 1.00 31.44 259 GLY A O 1
ATOM 1900 N N . GLN A 1 260 ? 20.275 -72.111 -6.608 1.00 32.94 260 GLN A N 1
ATOM 1901 C CA . GLN A 1 260 ? 21.416 -73.024 -6.854 1.00 32.94 260 GLN A CA 1
ATOM 1902 C C . GLN A 1 260 ? 22.807 -72.380 -7.083 1.00 32.94 260 GLN A C 1
ATOM 1904 O O . GLN A 1 260 ? 2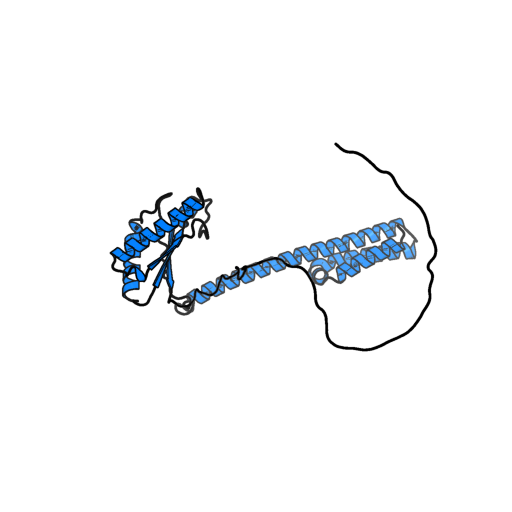2.978 -71.531 -7.946 1.00 32.94 260 GLN A O 1
ATOM 1909 N N . THR A 1 261 ? 23.806 -72.955 -6.386 1.00 35.62 261 THR A N 1
ATOM 1910 C CA . THR A 1 261 ? 25.282 -72.827 -6.527 1.00 35.62 261 THR A CA 1
ATOM 1911 C C . THR A 1 261 ? 25.884 -71.481 -6.096 1.00 35.62 261 THR A C 1
ATOM 1913 O O . THR A 1 261 ? 25.423 -70.433 -6.505 1.00 35.62 261 THR A O 1
ATOM 1916 N N . GLY A 1 262 ? 26.894 -71.380 -5.235 1.00 32.62 262 GLY A N 1
ATOM 1917 C CA . GLY A 1 262 ? 27.921 -72.321 -4.802 1.00 32.62 262 GLY A CA 1
ATOM 1918 C C . GLY A 1 262 ? 29.265 -71.618 -4.985 1.00 32.62 262 GLY A C 1
ATOM 1919 O O . GLY A 1 262 ? 29.593 -71.303 -6.116 1.00 32.62 262 GLY A O 1
ATOM 1920 N N . GLN A 1 263 ? 29.996 -71.346 -3.901 1.00 40.47 263 GLN A N 1
ATOM 1921 C CA . GLN A 1 263 ? 31.464 -71.363 -3.821 1.00 40.47 263 GLN A CA 1
ATOM 1922 C C . GLN A 1 263 ? 31.908 -70.889 -2.436 1.00 40.47 263 GLN A C 1
ATOM 1924 O O . GLN A 1 263 ? 31.508 -69.840 -1.940 1.00 40.47 263 GLN A O 1
ATOM 1929 N N . ASN A 1 264 ? 32.704 -71.747 -1.815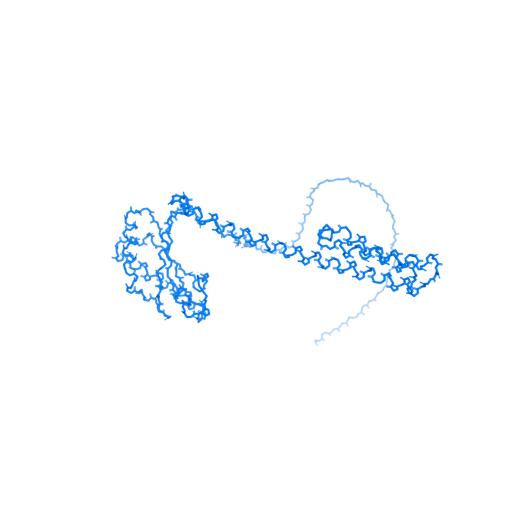 1.00 34.38 264 ASN A N 1
ATOM 1930 C CA . ASN A 1 264 ? 33.301 -71.632 -0.502 1.00 34.38 264 ASN A CA 1
ATOM 1931 C C . ASN A 1 264 ? 34.761 -72.025 -0.726 1.00 34.38 264 ASN A C 1
ATOM 1933 O O . ASN A 1 264 ? 34.988 -73.142 -1.173 1.00 34.38 264 ASN A O 1
ATOM 1937 N N . GLU A 1 265 ? 35.698 -71.110 -0.507 1.00 39.94 265 GLU A N 1
ATOM 1938 C CA . GLU A 1 265 ? 37.163 -71.266 -0.575 1.00 39.94 265 GLU A CA 1
ATOM 1939 C C . GLU A 1 265 ? 37.700 -69.854 -0.260 1.00 39.94 265 GLU A C 1
ATOM 1941 O O . GLU A 1 265 ? 37.203 -68.890 -0.826 1.00 39.94 265 GLU A O 1
ATOM 1946 N N . GLN A 1 266 ? 38.606 -69.546 0.663 1.00 42.72 266 GLN A N 1
ATOM 1947 C CA . GLN A 1 266 ? 39.713 -70.215 1.340 1.00 42.72 266 GLN A CA 1
ATOM 1948 C C . GLN A 1 266 ? 39.919 -69.430 2.662 1.00 42.72 266 GLN A C 1
ATOM 1950 O O . GLN A 1 266 ? 39.779 -68.214 2.680 1.00 42.72 266 GLN A O 1
ATOM 1955 N N . ASN A 1 267 ? 40.024 -70.051 3.836 1.00 37.97 267 ASN A N 1
ATOM 1956 C CA . ASN A 1 267 ? 41.136 -70.856 4.344 1.00 37.97 267 ASN A CA 1
ATOM 1957 C C . ASN A 1 267 ? 42.302 -70.010 4.903 1.00 37.97 267 ASN A C 1
ATOM 1959 O O . ASN A 1 267 ? 43.011 -69.366 4.141 1.00 37.97 267 ASN A O 1
ATOM 1963 N N . GLN A 1 268 ? 42.534 -70.200 6.215 1.00 42.00 268 GLN A N 1
ATOM 1964 C CA . GLN A 1 268 ? 43.806 -70.055 6.948 1.00 42.00 268 GLN A CA 1
ATOM 1965 C C . GLN A 1 268 ? 44.311 -68.611 7.175 1.00 42.00 268 GLN A C 1
ATOM 1967 O O . GLN A 1 268 ? 44.249 -67.774 6.295 1.00 42.00 268 GLN A O 1
ATOM 1972 N N . GLN A 1 269 ? 44.818 -68.215 8.346 1.00 45.31 269 GLN A N 1
ATOM 1973 C CA . GLN A 1 269 ? 45.649 -68.944 9.304 1.00 45.31 269 GLN A CA 1
ATOM 1974 C C . GLN A 1 269 ? 45.770 -68.132 10.613 1.00 45.31 269 GLN A C 1
ATOM 1976 O O . GLN A 1 269 ? 45.712 -66.909 10.566 1.00 45.31 269 GLN A O 1
ATOM 1981 N N . ASN A 1 270 ? 45.958 -68.857 11.726 1.00 38.59 270 ASN A N 1
ATOM 1982 C CA . ASN A 1 270 ? 46.817 -68.598 12.901 1.00 38.59 270 ASN A CA 1
ATOM 1983 C C . ASN A 1 270 ? 47.083 -67.138 13.331 1.00 38.59 270 ASN A C 1
ATOM 1985 O O . ASN A 1 270 ? 47.518 -66.316 12.547 1.00 38.59 270 ASN A O 1
ATOM 1989 N N . GLY A 1 271 ? 47.010 -66.755 14.600 1.00 40.53 271 GLY A N 1
ATOM 1990 C CA . GLY A 1 271 ? 47.203 -67.523 15.821 1.00 40.53 271 GLY A CA 1
ATOM 1991 C C . GLY A 1 271 ? 48.012 -66.655 16.795 1.00 40.53 271 GLY A C 1
ATOM 1992 O O . GLY A 1 271 ? 48.954 -66.005 16.372 1.00 40.53 271 GLY A O 1
ATOM 1993 N N . GLN A 1 272 ? 47.593 -66.680 18.063 1.00 42.72 272 GLN A N 1
ATOM 1994 C CA . GLN A 1 272 ? 48.386 -66.523 19.293 1.00 42.72 272 GLN A CA 1
ATOM 1995 C C . GLN A 1 272 ? 49.298 -65.292 19.467 1.00 42.72 272 GLN A C 1
ATOM 1997 O O . GLN A 1 272 ? 50.307 -65.156 18.797 1.00 42.72 272 GLN A O 1
ATOM 2002 N N . ASP A 1 273 ? 48.983 -64.477 20.479 1.00 49.97 273 ASP A N 1
ATOM 2003 C CA . ASP A 1 273 ? 49.879 -64.123 21.602 1.00 49.97 273 ASP A CA 1
ATOM 2004 C C . ASP A 1 273 ? 49.059 -63.262 22.591 1.00 49.97 273 ASP A C 1
ATOM 2006 O O . ASP A 1 273 ? 48.484 -62.253 22.204 1.00 49.97 273 ASP A O 1
ATOM 2010 N N . ASN A 1 274 ? 48.684 -63.686 23.803 1.00 40.53 274 ASN A N 1
ATOM 2011 C CA . ASN A 1 274 ? 49.421 -64.188 24.971 1.00 40.53 274 ASN A CA 1
ATOM 2012 C C . ASN A 1 274 ? 50.148 -63.072 25.768 1.00 40.53 274 ASN A C 1
ATOM 2014 O O . ASN A 1 274 ? 51.257 -62.673 25.446 1.00 40.53 274 ASN A O 1
ATOM 2018 N N . GLN A 1 275 ? 49.516 -62.715 26.897 1.00 42.28 275 GLN A N 1
ATOM 2019 C CA . GLN A 1 275 ? 50.089 -62.362 28.214 1.00 42.28 275 GLN A CA 1
ATOM 2020 C C . GLN A 1 275 ? 50.275 -60.903 28.669 1.00 42.28 275 GLN A C 1
ATOM 2022 O O . GLN A 1 275 ? 51.057 -60.140 28.118 1.00 42.28 275 GLN A O 1
ATOM 2027 N N . ARG A 1 276 ? 49.714 -60.722 29.882 1.00 45.56 276 ARG A N 1
ATOM 2028 C CA . ARG A 1 276 ? 50.219 -60.046 31.098 1.00 45.56 276 ARG A CA 1
ATOM 2029 C C . ARG A 1 276 ? 49.818 -58.585 31.355 1.00 45.56 276 ARG A C 1
ATOM 2031 O O . ARG A 1 276 ? 50.316 -57.657 30.737 1.00 45.56 276 ARG A O 1
ATOM 2038 N N . GLU A 1 277 ? 48.956 -58.475 32.372 1.00 49.31 277 GLU A N 1
ATOM 2039 C CA . GLU A 1 277 ? 48.767 -57.391 33.356 1.00 49.31 277 GLU A CA 1
ATOM 2040 C C . GLU A 1 277 ? 50.090 -56.825 33.933 1.00 49.31 277 GLU A C 1
ATOM 2042 O O . GLU A 1 277 ? 51.133 -57.470 33.760 1.00 49.31 277 GLU A O 1
ATOM 2047 N N . PRO A 1 278 ? 50.075 -55.753 34.759 1.00 65.50 278 PRO A N 1
ATOM 2048 C CA . PRO A 1 278 ? 48.981 -54.838 35.127 1.00 65.50 278 PRO A CA 1
ATOM 2049 C C . PRO A 1 278 ? 49.192 -53.375 34.688 1.00 65.50 278 PRO A C 1
ATOM 2051 O O . PRO A 1 278 ? 50.343 -52.979 34.395 1.00 65.50 278 PRO A O 1
#

Secondary structure (DSSP, 8-state):
--HHHHHHHHHHHHHHHHT-HHHHHH-HHHHHHHHHHHHHHHHHHHHH--HHHHHHHHHHHHHHHHHHHHHHHHHHHHHHHHHHHHHHHHHHHHHHHHHHH-TTSS--S-------EE-PPTT--PPPGGGHHHHHHHHHHHHH-TT-EEEEEE---S-S-HHHHHHHHHHHHHHHHHHHHHTT--GGGEEEEE-TT-S-SS-TTSHHHHHHHSEEEEEEE-TTTT--S-------------------------------------------------